Protein AF-A0A7C7SUP8-F1 (afdb_monomer_lite)

pLDDT: mean 71.6, std 16.22, range [28.7, 91.25]

Foldseek 3Di:
DWAKAFPDAAPLLVQLVVLLVVVVPPPQADPVLSVVSVVVSVVQPDCVLQDDDESRCLVVDQKDFQVLQLCRLNNTRSSVCVVCVVDDLCDDPPDPRSNDCRSSCSSCVDPSNVCSVPVVDVQQPPDDDDDDGPGIDGSVVSVVVCVVVRRMDIPDPPDDDPPDPDPVVLFVVLLVVLLVQLQVLLVVLVVVDPDPDDDLLVQLPPPVSVVVSVVSHDANGDPDPHTDHSVSNVVSNVCVVCPPDD

Secondary structure (DSSP, 8-state):
--EEEESS--SHHHHHHHHHHHHHHSTTS-HHHHHHHHHHHHHHH-GGG--SS-TTTGGG-SEEEHHHHHHHHHT--THHHHH-TT--SS--SSTTTS--HHHHHHHHTSHHHHHHHTT--TTS-S--SSS----EEEHHHHHHHHHHHTSEEEE-SS-S--S---HHHHHHHHHHHHHHHHHHHHHHHHHT--SS--SHHHHTT-HHHHHHHHHHPPPSSTT---PPPHHHHHHHHHHHHSPPP-

Radius of gyration: 22.06 Å; chains: 1; bounding box: 49×34×60 Å

Structure (mmCIF, N/CA/C/O backbone):
data_AF-A0A7C7SUP8-F1
#
_entry.id   AF-A0A7C7SUP8-F1
#
loop_
_atom_site.group_PDB
_atom_site.id
_atom_site.type_symbol
_atom_site.label_atom_id
_atom_site.label_alt_id
_atom_site.label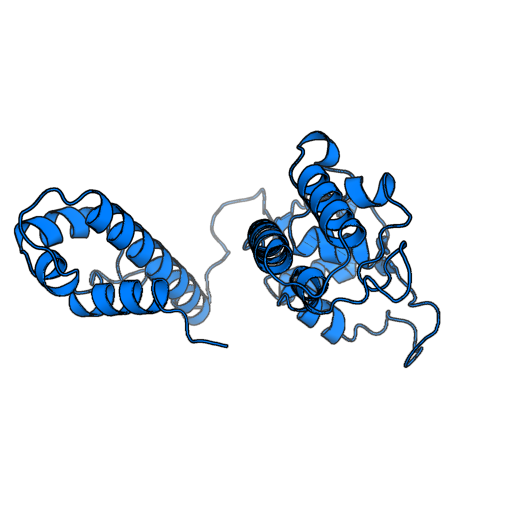_comp_id
_atom_site.label_asym_id
_atom_site.label_entity_id
_atom_site.label_seq_id
_atom_site.pdbx_PDB_ins_code
_atom_site.Cartn_x
_atom_site.Cartn_y
_atom_site.Cartn_z
_atom_site.occupancy
_atom_site.B_iso_or_equiv
_atom_site.auth_seq_id
_atom_site.auth_comp_id
_atom_site.auth_asym_id
_atom_site.auth_atom_id
_atom_site.pdbx_PDB_model_num
ATOM 1 N N . MET A 1 1 ? 21.861 -12.695 -2.280 1.00 60.06 1 MET A N 1
ATOM 2 C CA . MET A 1 1 ? 20.615 -12.109 -2.787 1.00 60.06 1 MET A CA 1
ATOM 3 C C . MET A 1 1 ? 19.891 -11.556 -1.585 1.00 60.06 1 MET A C 1
ATOM 5 O O . MET A 1 1 ? 19.691 -12.304 -0.628 1.00 60.06 1 MET A O 1
ATOM 9 N N . ASN A 1 2 ? 19.684 -10.247 -1.561 1.00 70.56 2 ASN A N 1
ATOM 10 C CA . ASN A 1 2 ? 18.923 -9.616 -0.497 1.00 70.56 2 ASN A CA 1
ATOM 11 C C . ASN A 1 2 ? 17.444 -9.842 -0.780 1.00 70.56 2 ASN A C 1
ATOM 13 O O . ASN A 1 2 ? 17.029 -9.903 -1.934 1.00 70.56 2 ASN A O 1
ATOM 17 N N . GLU A 1 3 ? 16.662 -9.978 0.275 1.00 75.19 3 GLU A N 1
ATOM 18 C CA . GLU A 1 3 ? 15.219 -10.081 0.153 1.00 75.19 3 GLU A CA 1
ATOM 19 C C . GLU A 1 3 ? 14.634 -8.749 0.626 1.00 75.19 3 GLU A C 1
ATOM 21 O O . GLU A 1 3 ? 15.115 -8.173 1.604 1.00 75.19 3 GLU A O 1
ATOM 26 N N . TYR A 1 4 ? 13.659 -8.214 -0.098 1.00 79.81 4 TYR A N 1
ATOM 27 C CA . TYR A 1 4 ? 13.003 -6.952 0.227 1.00 79.81 4 TYR A CA 1
ATOM 28 C C . TYR A 1 4 ? 11.512 -7.200 0.402 1.00 79.81 4 TYR A C 1
ATOM 30 O O . TYR A 1 4 ? 10.957 -8.147 -0.156 1.00 79.81 4 TYR A O 1
ATOM 38 N N . LYS A 1 5 ? 10.844 -6.337 1.159 1.00 80.00 5 LYS A N 1
ATOM 39 C CA . LYS A 1 5 ? 9.380 -6.295 1.195 1.00 80.00 5 LYS A CA 1
ATOM 40 C C . LYS A 1 5 ? 8.888 -4.872 1.385 1.00 80.00 5 LYS A C 1
ATOM 42 O O . LYS A 1 5 ? 9.629 -4.021 1.880 1.00 80.00 5 LYS A O 1
ATOM 47 N N . LEU A 1 6 ? 7.630 -4.650 1.029 1.00 74.50 6 LEU A N 1
ATOM 48 C CA . LEU A 1 6 ? 6.926 -3.416 1.351 1.00 74.50 6 LEU A CA 1
ATOM 49 C C . LEU A 1 6 ? 6.793 -3.256 2.863 1.00 74.50 6 LEU A C 1
ATOM 51 O O . LEU A 1 6 ? 6.568 -4.231 3.587 1.00 74.50 6 LEU A O 1
ATOM 55 N N . THR A 1 7 ? 6.944 -2.022 3.324 1.00 61.25 7 THR A N 1
ATOM 56 C CA . THR A 1 7 ? 6.715 -1.649 4.724 1.00 61.25 7 THR A CA 1
ATOM 57 C C . THR A 1 7 ? 5.225 -1.671 5.055 1.00 61.25 7 THR A C 1
ATOM 59 O O . THR A 1 7 ? 4.845 -2.221 6.088 1.00 61.25 7 THR A O 1
ATOM 62 N N . GLU A 1 8 ? 4.380 -1.178 4.145 1.00 63.00 8 GLU A N 1
ATOM 63 C CA . GLU A 1 8 ? 2.919 -1.220 4.237 1.00 63.00 8 GLU A CA 1
ATOM 64 C C . GLU A 1 8 ? 2.316 -1.498 2.844 1.00 63.00 8 GLU A C 1
ATOM 66 O O . GLU A 1 8 ? 2.661 -0.803 1.891 1.00 63.00 8 GLU A O 1
ATOM 71 N N . PRO A 1 9 ? 1.459 -2.523 2.675 1.00 58.66 9 PRO A N 1
ATOM 72 C CA . PRO A 1 9 ? 0.759 -2.752 1.414 1.00 58.66 9 PRO A CA 1
ATOM 73 C C . PRO A 1 9 ? -0.337 -1.698 1.200 1.00 58.66 9 PRO A C 1
ATOM 75 O O . PRO A 1 9 ? -1.057 -1.345 2.136 1.00 58.66 9 PRO A O 1
ATOM 78 N N . SER A 1 10 ? -0.472 -1.221 -0.038 1.00 65.44 10 SER A N 1
ATOM 79 C CA . SER A 1 10 ? -1.424 -0.168 -0.396 1.00 65.44 10 SER A CA 1
ATOM 80 C C . SER A 1 10 ? -2.884 -0.626 -0.268 1.00 65.44 10 SER A C 1
ATOM 82 O O . SER A 1 10 ? -3.214 -1.786 -0.514 1.00 65.44 10 SER A O 1
ATOM 84 N N . ALA A 1 11 ? -3.785 0.306 0.058 1.00 74.44 11 ALA A N 1
ATOM 85 C CA . ALA A 1 11 ? -5.235 0.078 0.061 1.00 74.44 11 ALA A CA 1
ATOM 86 C C . ALA A 1 11 ? -5.869 0.172 -1.345 1.00 74.44 11 ALA A C 1
ATOM 88 O O . ALA A 1 11 ? -7.087 0.068 -1.481 1.00 74.44 11 ALA A O 1
ATOM 89 N N . VAL A 1 12 ? -5.049 0.336 -2.390 1.00 74.19 12 VAL A N 1
ATOM 90 C CA . VAL A 1 12 ? -5.464 0.675 -3.760 1.00 74.19 12 VAL A CA 1
ATOM 91 C C . VAL A 1 12 ? -6.547 -0.239 -4.348 1.00 74.19 12 VAL A C 1
ATOM 93 O O . VAL A 1 12 ? -7.416 0.244 -5.059 1.00 74.19 12 VAL A O 1
ATOM 96 N N . LEU A 1 13 ? -6.557 -1.542 -4.039 1.00 78.31 13 LEU A N 1
ATOM 97 C CA . LEU A 1 13 ? -7.586 -2.459 -4.554 1.00 78.31 13 LEU A CA 1
ATOM 98 C C . LEU A 1 13 ? -8.952 -2.244 -3.892 1.00 78.31 13 LEU A C 1
ATOM 100 O O . LEU A 1 13 ? -9.979 -2.360 -4.555 1.00 78.31 13 LEU A O 1
ATOM 104 N N . ALA A 1 14 ? -8.969 -1.907 -2.601 1.00 76.00 14 ALA A N 1
ATOM 105 C CA . ALA A 1 14 ? -10.203 -1.563 -1.903 1.00 76.00 14 ALA A CA 1
ATOM 106 C C . ALA A 1 14 ? -10.741 -0.210 -2.391 1.00 76.00 14 ALA A C 1
ATOM 108 O O . ALA A 1 14 ? -11.933 -0.092 -2.662 1.00 76.00 14 ALA A O 1
ATOM 109 N N . GLU A 1 15 ? -9.852 0.771 -2.574 1.00 74.75 15 GLU A N 1
ATOM 110 C CA . GLU A 1 15 ? -10.198 2.087 -3.127 1.00 74.75 15 GLU A CA 1
ATOM 111 C C . GLU A 1 15 ? -10.682 1.990 -4.584 1.00 74.75 15 GLU A C 1
ATOM 113 O O . GLU A 1 15 ? -11.595 2.710 -4.980 1.00 74.75 15 GLU A O 1
ATOM 118 N N . LEU A 1 16 ? -10.122 1.068 -5.375 1.00 79.50 16 LEU A N 1
ATOM 119 C CA . LEU A 1 16 ? -10.564 0.809 -6.746 1.00 79.50 16 LEU A CA 1
ATOM 120 C C . LEU A 1 16 ? -11.977 0.225 -6.763 1.00 79.50 16 LEU A C 1
ATOM 122 O O . LEU A 1 16 ? -12.807 0.672 -7.551 1.00 79.50 16 LEU A O 1
ATOM 126 N N . ASN A 1 17 ? -12.259 -0.740 -5.885 1.00 82.12 17 ASN A N 1
ATOM 127 C CA . ASN A 1 17 ? -13.595 -1.312 -5.755 1.00 82.12 17 ASN A CA 1
ATOM 128 C C . ASN A 1 17 ? -14.630 -0.250 -5.352 1.00 82.12 17 ASN A C 1
ATOM 130 O O . ASN A 1 17 ? -15.681 -0.160 -5.978 1.00 82.12 17 ASN A O 1
ATOM 134 N N . GLU A 1 18 ? -14.314 0.585 -4.357 1.00 78.81 18 GLU A N 1
ATOM 135 C CA . GLU A 1 18 ? -15.184 1.689 -3.924 1.00 78.81 18 GLU A CA 1
ATOM 136 C C . GLU A 1 18 ? -15.429 2.692 -5.061 1.00 78.81 18 GLU A C 1
ATOM 138 O O . GLU A 1 18 ? -16.573 3.048 -5.324 1.00 78.81 18 GLU A O 1
ATOM 143 N N . ALA A 1 19 ? -14.386 3.080 -5.805 1.00 75.88 19 ALA A N 1
ATOM 144 C CA . ALA A 1 19 ? -14.523 4.002 -6.932 1.00 75.88 19 ALA A CA 1
ATOM 145 C C . ALA A 1 19 ? -15.395 3.431 -8.067 1.00 75.88 19 ALA A C 1
ATOM 147 O O . ALA A 1 19 ? -16.208 4.154 -8.640 1.00 75.88 19 ALA A O 1
ATOM 148 N N . ILE A 1 20 ? -15.264 2.136 -8.379 1.00 76.62 20 ILE A N 1
ATOM 149 C CA . ILE A 1 20 ? -16.104 1.452 -9.376 1.00 76.62 20 ILE A CA 1
ATOM 150 C C . ILE A 1 20 ? -17.566 1.402 -8.913 1.00 76.62 20 ILE A C 1
ATOM 152 O O . ILE A 1 20 ? -18.471 1.626 -9.720 1.00 76.62 20 ILE A O 1
ATOM 156 N N . GLU A 1 21 ? -17.807 1.108 -7.633 1.00 75.19 21 GLU A N 1
ATOM 157 C CA . GLU A 1 21 ? -19.152 1.065 -7.054 1.00 75.19 21 GLU A CA 1
ATOM 158 C C . GLU A 1 21 ? -19.804 2.454 -7.032 1.00 75.19 21 GLU A C 1
ATOM 160 O O . GLU A 1 21 ? -20.942 2.594 -7.479 1.00 75.19 21 GLU A O 1
ATOM 165 N N . ASP A 1 22 ? -19.086 3.487 -6.593 1.00 68.88 22 ASP A N 1
ATOM 166 C CA . ASP A 1 22 ? -19.586 4.864 -6.544 1.00 68.88 22 ASP A CA 1
ATOM 167 C C . ASP A 1 22 ? -19.907 5.411 -7.945 1.00 68.88 22 ASP A C 1
ATOM 169 O O . ASP A 1 22 ? -20.966 6.020 -8.154 1.00 68.88 22 ASP A O 1
ATOM 173 N N . ASP A 1 23 ? -19.052 5.138 -8.937 1.00 62.69 23 ASP A N 1
ATOM 174 C CA . ASP A 1 23 ? -19.286 5.551 -10.324 1.00 62.69 23 ASP A CA 1
ATOM 175 C C . ASP A 1 23 ? -20.357 4.720 -11.036 1.00 62.69 23 ASP A C 1
ATOM 177 O O . ASP A 1 23 ? -21.030 5.228 -11.934 1.00 62.69 23 ASP A O 1
ATOM 181 N N . PHE A 1 24 ? -20.626 3.488 -10.594 1.00 52.19 24 PHE A N 1
ATOM 182 C CA . PHE A 1 24 ? -21.790 2.725 -11.055 1.00 52.19 24 PHE A CA 1
ATOM 183 C C . PHE A 1 24 ? -23.117 3.425 -10.724 1.00 52.19 24 PHE A C 1
ATOM 185 O O . PHE A 1 24 ? -24.099 3.286 -11.464 1.00 52.19 24 PHE A O 1
ATOM 192 N N . PHE A 1 25 ? -23.151 4.209 -9.643 1.00 47.97 25 PHE A N 1
ATOM 193 C CA . PHE A 1 25 ? -24.309 5.015 -9.259 1.00 47.97 25 PHE A CA 1
ATOM 194 C C . PHE A 1 25 ? -24.285 6.441 -9.837 1.00 47.97 25 PHE A C 1
ATOM 196 O O . PHE A 1 25 ? -25.315 7.126 -9.798 1.00 47.97 25 PHE A O 1
ATOM 203 N N . SER A 1 26 ? -23.162 6.887 -10.411 1.00 53.88 26 SER A N 1
ATOM 204 C CA . SER A 1 26 ? -23.019 8.194 -11.053 1.00 53.88 26 SER A CA 1
ATOM 205 C C . SER A 1 26 ? -23.414 8.112 -12.543 1.00 53.88 26 SER A C 1
ATOM 207 O O . SER A 1 26 ? -23.031 7.219 -13.289 1.00 53.88 26 SER A O 1
ATOM 209 N N . VAL A 1 27 ? -24.258 9.034 -13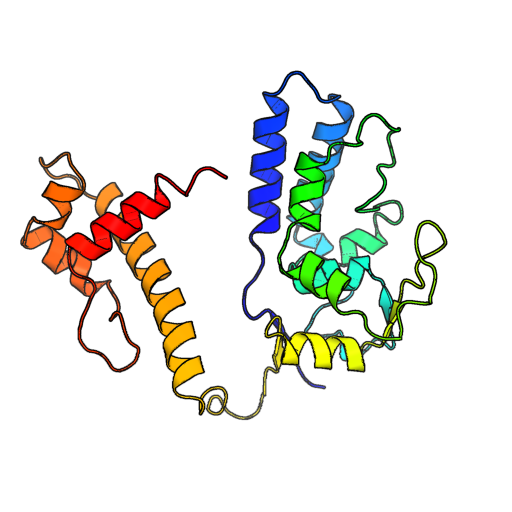.024 1.00 52.84 27 VAL A N 1
ATOM 210 C CA . VAL A 1 27 ? -24.859 8.979 -14.385 1.00 52.84 27 VAL A CA 1
ATOM 211 C C . VAL A 1 27 ? -23.856 9.380 -15.492 1.00 52.84 27 VAL A C 1
ATOM 213 O O . VAL A 1 27 ? -24.238 9.585 -16.642 1.00 52.84 27 VAL A O 1
ATOM 216 N N . ILE A 1 28 ? -22.575 9.550 -15.157 1.00 54.88 28 ILE A N 1
ATOM 217 C CA . ILE A 1 28 ? -21.610 10.291 -15.982 1.00 54.88 28 ILE A CA 1
ATOM 218 C C . ILE A 1 28 ? -20.732 9.357 -16.833 1.00 54.88 28 ILE A C 1
ATOM 220 O O . ILE A 1 28 ? -20.321 9.754 -17.923 1.00 54.88 28 ILE A O 1
ATOM 224 N N . GLN A 1 29 ? -20.511 8.105 -16.416 1.00 61.91 29 GLN A N 1
ATOM 225 C CA . GLN A 1 29 ? -19.592 7.195 -17.107 1.00 61.91 29 GLN A CA 1
ATOM 226 C C . GLN A 1 29 ? -20.260 6.239 -18.101 1.00 61.91 29 GLN A C 1
ATOM 228 O O . GLN A 1 29 ? -21.401 5.792 -17.947 1.00 61.91 29 GLN A O 1
ATOM 233 N N . SER A 1 30 ? -19.506 5.858 -19.137 1.00 65.12 30 SER A N 1
ATOM 234 C CA . SER A 1 30 ? -19.936 4.794 -20.039 1.00 65.12 30 SER A CA 1
ATOM 235 C C . SER A 1 30 ? -19.874 3.440 -19.321 1.00 65.12 30 SER A C 1
ATOM 237 O O . SER A 1 30 ? -18.887 3.107 -18.665 1.00 65.12 30 SER A O 1
ATOM 239 N N . LYS A 1 31 ? -20.897 2.596 -19.514 1.00 69.69 31 LYS A N 1
ATOM 240 C CA . LYS A 1 31 ? -20.912 1.206 -19.011 1.00 69.69 31 LYS A CA 1
ATOM 241 C C . LYS A 1 31 ? -19.682 0.389 -19.440 1.00 69.69 31 LYS A C 1
ATOM 243 O O . LYS A 1 31 ? -19.378 -0.617 -18.809 1.00 69.69 31 LYS A O 1
ATOM 248 N N . GLY A 1 32 ? -19.000 0.797 -20.514 1.00 73.44 32 GLY A N 1
ATOM 249 C CA . GLY A 1 32 ? -17.760 0.176 -20.973 1.00 73.44 32 GLY A CA 1
ATOM 250 C C . GLY A 1 32 ? -16.568 0.448 -20.052 1.00 73.44 32 GLY A C 1
ATOM 251 O O . GLY A 1 32 ? -15.777 -0.463 -19.835 1.00 73.44 32 GLY A O 1
ATOM 252 N N . CYS A 1 33 ? -16.465 1.646 -19.465 1.00 74.38 33 CYS A N 1
ATOM 253 C CA . CYS A 1 33 ? -15.345 2.014 -18.589 1.00 74.38 33 CYS A CA 1
ATOM 254 C C . CYS A 1 33 ? -15.430 1.304 -17.234 1.00 74.38 33 CYS A C 1
ATOM 256 O O . CYS A 1 33 ? -14.446 0.729 -16.782 1.00 74.38 33 CYS A O 1
ATOM 258 N N . ILE A 1 34 ? -16.623 1.278 -16.631 1.00 76.88 34 ILE A N 1
ATOM 259 C CA . ILE A 1 34 ? -16.880 0.546 -15.382 1.00 76.88 34 ILE A CA 1
ATOM 260 C C . ILE A 1 34 ? -16.559 -0.936 -15.572 1.00 76.88 34 ILE A C 1
ATOM 262 O O . ILE A 1 34 ? -15.883 -1.536 -14.745 1.00 76.88 34 ILE A O 1
ATOM 266 N N . LYS A 1 35 ? -17.003 -1.522 -16.692 1.00 80.00 35 LYS A N 1
ATOM 267 C CA . LYS A 1 35 ? -16.698 -2.917 -17.007 1.00 80.00 35 LYS A CA 1
ATOM 268 C C . LYS A 1 35 ? -15.192 -3.148 -17.140 1.00 80.00 35 LYS A C 1
ATOM 270 O O . LYS A 1 35 ? -14.686 -4.088 -16.551 1.00 80.00 35 LYS A O 1
ATOM 275 N N . TYR A 1 36 ? -14.488 -2.286 -17.874 1.00 82.38 36 TYR A N 1
ATOM 276 C CA . TYR A 1 36 ? -13.037 -2.385 -18.025 1.00 82.38 36 TYR A CA 1
ATOM 277 C C . TYR A 1 36 ? -12.315 -2.356 -16.671 1.00 82.38 36 TYR A C 1
ATOM 279 O O . TYR A 1 36 ? -11.496 -3.226 -16.405 1.00 82.38 36 TYR A O 1
ATOM 287 N N . TRP A 1 37 ? -12.631 -1.395 -15.799 1.00 82.75 37 TRP A N 1
ATOM 288 C CA . TRP A 1 37 ? -11.988 -1.300 -14.485 1.00 82.75 37 TRP A CA 1
ATOM 289 C C . TRP A 1 37 ? -12.404 -2.422 -13.527 1.00 82.75 37 TRP A C 1
ATOM 291 O O . TRP A 1 37 ? -11.578 -2.848 -12.725 1.00 82.75 37 TRP A O 1
ATOM 301 N N . GLY A 1 38 ? -13.627 -2.946 -13.653 1.00 84.69 38 GLY A N 1
ATOM 302 C CA . GLY A 1 38 ? -14.051 -4.176 -12.980 1.00 84.69 38 GLY A CA 1
ATOM 303 C C . GLY A 1 38 ? -13.213 -5.380 -13.410 1.00 84.69 38 GLY A C 1
ATOM 304 O O . GLY A 1 38 ? -12.657 -6.064 -12.559 1.00 84.69 38 GLY A O 1
ATOM 305 N N . ASP A 1 39 ? -13.018 -5.565 -14.720 1.00 85.38 39 ASP A N 1
ATOM 306 C CA . ASP A 1 39 ? -12.160 -6.629 -15.256 1.00 85.38 39 ASP A CA 1
ATOM 307 C C . ASP A 1 39 ? -10.698 -6.455 -14.769 1.00 85.38 39 ASP A C 1
ATOM 309 O O . ASP A 1 39 ? -10.016 -7.432 -14.462 1.00 85.38 39 ASP A O 1
ATOM 313 N N . VAL A 1 40 ? -10.195 -5.216 -14.658 1.00 86.69 40 VAL A N 1
ATOM 314 C CA . VAL A 1 40 ? -8.869 -4.933 -14.070 1.00 86.69 40 VAL A CA 1
ATOM 315 C C . VAL A 1 40 ? -8.822 -5.332 -12.592 1.00 86.69 40 VAL A C 1
ATOM 317 O O . VAL A 1 40 ? -7.881 -6.010 -12.188 1.00 86.69 40 VAL A O 1
ATOM 320 N N . LEU A 1 41 ? -9.811 -4.934 -11.786 1.00 87.25 41 LEU A N 1
ATOM 321 C CA . LEU A 1 41 ? -9.880 -5.272 -10.362 1.00 87.25 41 LEU A CA 1
ATOM 322 C C . LEU A 1 41 ? -9.901 -6.790 -10.144 1.00 87.25 41 LEU A C 1
ATOM 324 O O . LEU A 1 41 ? -9.121 -7.299 -9.337 1.00 87.25 41 LEU A O 1
ATOM 328 N N . ASP A 1 42 ? -10.739 -7.506 -10.894 1.00 86.19 42 ASP A N 1
ATOM 329 C CA . ASP A 1 42 ? -10.831 -8.965 -10.826 1.00 86.19 42 ASP A CA 1
ATOM 330 C C . ASP A 1 42 ? -9.455 -9.592 -11.101 1.00 86.19 42 ASP A C 1
ATOM 332 O O . ASP A 1 42 ? -8.918 -10.311 -10.257 1.00 86.19 42 ASP A O 1
ATOM 336 N N . ASN A 1 43 ? -8.796 -9.203 -12.197 1.00 87.31 43 ASN A N 1
ATOM 337 C CA . ASN A 1 43 ? -7.464 -9.714 -12.529 1.00 87.31 43 ASN A CA 1
ATOM 338 C C . ASN A 1 43 ? -6.402 -9.369 -11.467 1.00 87.31 43 ASN A C 1
ATOM 340 O O . ASN A 1 43 ? -5.558 -10.200 -11.142 1.00 87.31 43 ASN A O 1
ATOM 344 N N . LEU A 1 44 ? -6.425 -8.167 -10.883 1.00 84.88 44 LEU A N 1
ATOM 345 C CA . LEU A 1 44 ? -5.451 -7.783 -9.852 1.00 84.88 44 LEU A CA 1
ATOM 346 C C . LEU A 1 44 ? -5.663 -8.511 -8.514 1.00 84.88 44 LEU A C 1
A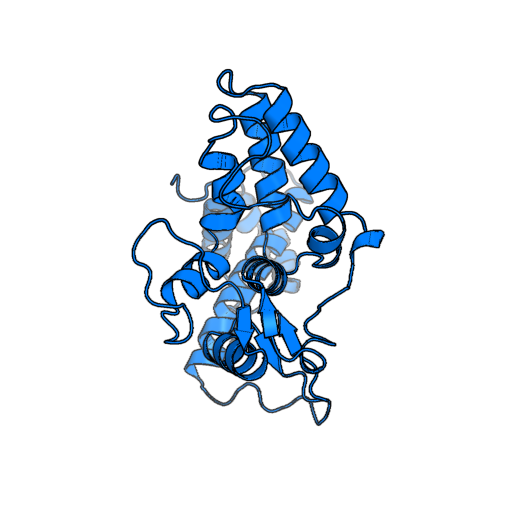TOM 348 O O . LEU A 1 44 ? -4.723 -8.608 -7.722 1.00 84.88 44 LEU A O 1
ATOM 352 N N . THR A 1 45 ? -6.870 -9.017 -8.250 1.00 80.50 45 THR A N 1
ATOM 353 C CA . THR A 1 45 ? -7.181 -9.803 -7.041 1.00 80.50 45 THR A CA 1
ATOM 354 C C . THR A 1 45 ? -6.964 -11.307 -7.229 1.00 80.50 45 THR A C 1
ATOM 356 O O . THR A 1 45 ? -6.822 -12.042 -6.246 1.00 80.50 45 THR A O 1
ATOM 359 N N . GLU A 1 46 ? -6.882 -11.780 -8.474 1.00 77.12 46 GLU A N 1
ATOM 360 C CA . GLU A 1 46 ? -6.640 -13.183 -8.790 1.00 77.12 46 GLU A CA 1
ATOM 361 C C . GLU A 1 46 ? -5.188 -13.611 -8.515 1.00 77.12 46 GLU A C 1
ATOM 363 O O . GLU A 1 46 ? -4.211 -13.074 -9.042 1.00 77.12 46 GLU A O 1
ATOM 368 N N . SER A 1 47 ? -5.031 -14.681 -7.732 1.00 63.84 47 SER A N 1
ATOM 369 C CA . SER A 1 47 ? -3.718 -15.195 -7.316 1.00 63.84 47 SER A CA 1
ATOM 370 C C . SER A 1 47 ? -2.849 -15.713 -8.467 1.00 63.84 47 SER A C 1
ATOM 372 O O . SER A 1 47 ? -1.635 -15.827 -8.307 1.00 63.84 47 SER A O 1
ATOM 374 N N . GLN A 1 48 ? -3.426 -16.005 -9.638 1.00 69.06 48 GLN A N 1
ATOM 375 C CA . GLN A 1 48 ? -2.678 -16.480 -10.809 1.00 69.06 48 GLN A CA 1
ATOM 376 C C . GLN A 1 48 ? -1.724 -15.423 -11.388 1.00 69.06 48 GLN A C 1
ATOM 378 O O . GLN A 1 48 ? -0.733 -15.770 -12.039 1.00 69.06 48 GLN A O 1
ATOM 383 N N . TYR A 1 49 ? -1.964 -14.146 -11.081 1.00 63.09 49 TYR A N 1
ATOM 384 C CA . TYR A 1 49 ? -1.115 -13.036 -11.497 1.00 63.09 49 TYR A CA 1
ATOM 385 C C . TYR A 1 49 ? 0.052 -12.771 -10.532 1.00 63.09 49 TYR A C 1
ATOM 387 O O . TYR A 1 49 ? 0.835 -11.852 -10.764 1.00 63.09 49 TYR A O 1
ATOM 395 N N . SER A 1 50 ? 0.219 -13.573 -9.471 1.00 60.12 50 SER A N 1
ATOM 396 C CA . SER A 1 50 ? 0.975 -13.162 -8.286 1.00 60.12 50 SER A CA 1
ATOM 397 C C . SER A 1 50 ? 2.390 -12.636 -8.549 1.00 60.12 50 SER A C 1
ATOM 399 O O . SER A 1 50 ? 2.704 -11.586 -8.004 1.00 60.12 50 SER A O 1
ATOM 401 N N . GLU A 1 51 ? 3.258 -13.279 -9.348 1.00 63.12 51 GLU A N 1
ATOM 402 C CA . GLU A 1 51 ? 4.663 -12.821 -9.428 1.00 63.12 51 GLU A CA 1
ATOM 403 C C . GLU A 1 51 ? 5.367 -13.059 -10.780 1.00 63.12 51 GLU A C 1
ATOM 405 O O . GLU A 1 51 ? 5.672 -14.194 -11.151 1.00 63.12 51 GLU A O 1
ATOM 410 N N . TYR A 1 52 ? 5.702 -11.961 -11.474 1.00 78.88 52 TYR A N 1
ATOM 411 C CA . TYR A 1 52 ? 6.742 -11.897 -12.515 1.00 78.88 52 TYR A CA 1
ATOM 412 C C . TYR A 1 52 ? 7.985 -11.185 -11.955 1.00 78.88 52 TYR A C 1
ATOM 414 O O . TYR A 1 52 ? 9.020 -11.820 -11.740 1.00 78.88 52 TYR A O 1
ATOM 422 N N . ILE A 1 53 ? 7.838 -9.906 -11.603 1.00 86.50 53 ILE A N 1
ATOM 423 C CA . ILE A 1 53 ? 8.791 -9.118 -10.809 1.00 86.50 53 ILE A CA 1
ATOM 424 C C . ILE A 1 53 ? 8.178 -8.872 -9.429 1.00 86.50 53 ILE A C 1
ATOM 426 O O . ILE A 1 53 ? 7.055 -8.385 -9.317 1.00 86.50 53 ILE A O 1
ATOM 430 N N . SER A 1 54 ? 8.901 -9.202 -8.370 1.00 87.06 54 SER A N 1
ATOM 431 C CA . SER A 1 54 ? 8.489 -8.998 -6.983 1.00 87.06 54 SER A CA 1
ATOM 432 C C . SER A 1 54 ? 9.689 -8.569 -6.148 1.00 87.06 54 SER A C 1
ATOM 434 O O . SER A 1 54 ? 10.840 -8.781 -6.526 1.00 87.06 54 SER A O 1
ATOM 436 N N . TRP A 1 55 ? 9.454 -7.991 -4.971 1.00 85.75 55 TRP A N 1
ATOM 437 C CA . TRP A 1 55 ? 10.539 -7.572 -4.076 1.00 85.75 55 TRP A CA 1
ATOM 438 C C . TRP A 1 55 ? 11.465 -8.721 -3.633 1.00 85.75 55 TRP A C 1
ATOM 440 O O . TRP A 1 55 ? 12.611 -8.476 -3.256 1.00 85.75 55 TRP A O 1
ATOM 450 N N . SER A 1 56 ? 11.011 -9.976 -3.729 1.00 82.06 56 SER A N 1
ATOM 451 C CA . SER A 1 56 ? 11.822 -11.166 -3.441 1.00 82.06 56 SER A CA 1
ATOM 452 C C . SER A 1 56 ? 12.773 -11.542 -4.586 1.00 82.06 56 SER A C 1
ATOM 454 O O . SER A 1 56 ? 13.773 -12.230 -4.365 1.00 82.06 56 SER A O 1
ATOM 456 N N . ASN A 1 57 ? 12.486 -11.102 -5.817 1.00 84.06 57 ASN A N 1
ATOM 457 C CA . ASN A 1 57 ? 13.231 -11.491 -7.013 1.00 84.06 57 ASN A CA 1
ATOM 458 C C . ASN A 1 57 ? 13.777 -10.310 -7.836 1.00 84.06 57 ASN A C 1
ATOM 460 O O . ASN A 1 57 ? 14.486 -10.551 -8.813 1.00 84.06 57 ASN A O 1
ATOM 464 N N . ILE A 1 58 ? 13.496 -9.071 -7.422 1.00 88.56 58 ILE A N 1
ATOM 465 C CA . ILE A 1 58 ? 13.789 -7.837 -8.160 1.00 88.56 58 ILE A CA 1
ATOM 466 C C . ILE A 1 58 ? 15.273 -7.695 -8.532 1.00 88.56 58 ILE A C 1
ATOM 468 O O . ILE A 1 58 ? 15.574 -7.286 -9.644 1.00 88.56 58 ILE A O 1
ATOM 472 N N . GLU A 1 59 ? 16.207 -8.147 -7.682 1.00 87.50 59 GLU A N 1
ATOM 473 C CA . GLU A 1 59 ? 17.659 -8.114 -7.962 1.00 87.50 59 GLU A CA 1
ATOM 474 C C . GLU A 1 59 ? 18.084 -8.976 -9.173 1.00 87.50 59 GLU A C 1
ATOM 476 O O . GLU A 1 59 ? 19.236 -8.909 -9.597 1.00 87.50 59 GLU A O 1
ATOM 481 N N . LYS A 1 60 ? 17.199 -9.821 -9.729 1.00 89.25 60 LYS A N 1
ATOM 482 C CA . LYS A 1 60 ? 17.476 -10.590 -10.961 1.00 89.25 60 LYS A CA 1
ATOM 483 C C . LYS A 1 60 ? 17.356 -9.748 -12.230 1.00 89.25 60 LYS A C 1
ATOM 485 O O . LYS A 1 60 ? 17.743 -10.227 -13.295 1.00 89.25 60 LYS A O 1
ATOM 490 N N . PHE A 1 61 ? 16.790 -8.551 -12.129 1.00 87.75 61 PHE A N 1
ATOM 491 C CA . PHE A 1 61 ? 16.522 -7.667 -13.252 1.00 87.75 61 PHE A CA 1
ATOM 492 C C . PHE A 1 61 ? 17.517 -6.508 -13.241 1.00 87.75 61 PHE A C 1
ATOM 494 O O . PHE A 1 61 ? 17.880 -5.996 -12.187 1.00 87.75 61 PHE A O 1
ATOM 501 N N . GLU A 1 62 ? 17.970 -6.102 -14.425 1.00 86.12 62 GLU A N 1
ATOM 502 C CA . GLU A 1 62 ? 18.836 -4.927 -14.584 1.00 86.12 62 GLU A CA 1
ATOM 503 C C . GLU A 1 62 ? 18.013 -3.635 -14.524 1.00 86.12 62 GLU A C 1
ATOM 505 O O . GLU A 1 62 ? 18.405 -2.657 -13.893 1.00 86.12 62 GLU A O 1
ATOM 510 N N . SER A 1 63 ? 16.825 -3.653 -15.131 1.00 87.94 63 SER A N 1
ATOM 511 C CA . SER A 1 63 ? 15.898 -2.527 -15.128 1.00 87.94 63 SER A CA 1
ATOM 512 C C . SER A 1 63 ? 14.441 -2.982 -15.037 1.00 87.94 63 SER A C 1
ATOM 514 O O . SER A 1 63 ? 14.130 -4.128 -15.369 1.00 87.94 63 SER A O 1
ATOM 516 N N . ILE A 1 64 ? 13.568 -2.083 -14.580 1.00 89.25 64 ILE A N 1
ATOM 517 C CA . ILE A 1 64 ? 12.110 -2.272 -14.508 1.00 89.25 64 ILE A CA 1
ATOM 518 C C . ILE A 1 64 ? 11.380 -1.092 -15.140 1.00 89.25 64 ILE A C 1
ATOM 520 O O . ILE A 1 64 ? 11.824 0.046 -15.028 1.00 89.25 64 ILE A O 1
ATOM 524 N N . HIS A 1 65 ? 10.243 -1.344 -15.771 1.00 88.12 65 HIS A N 1
ATOM 525 C CA . HIS A 1 65 ? 9.402 -0.326 -16.381 1.00 88.12 65 HIS A CA 1
ATOM 526 C C . HIS A 1 65 ? 8.665 0.522 -15.330 1.00 88.12 65 HIS A C 1
ATOM 528 O O . HIS A 1 65 ? 8.425 0.093 -14.202 1.00 88.12 65 HIS A O 1
ATOM 534 N N . TYR A 1 66 ? 8.214 1.713 -15.721 1.00 85.19 66 TYR A N 1
ATOM 535 C CA . TYR A 1 66 ? 7.549 2.663 -14.839 1.00 85.19 66 TYR A CA 1
ATOM 536 C C . TYR A 1 66 ? 6.331 2.066 -14.131 1.00 85.19 66 TYR A C 1
ATOM 538 O O . TYR A 1 66 ? 6.198 2.141 -12.912 1.00 85.19 66 TYR A O 1
ATOM 546 N N . LEU A 1 67 ? 5.464 1.415 -14.906 1.00 86.62 67 LEU A N 1
ATOM 547 C CA . LEU A 1 67 ? 4.284 0.733 -14.373 1.00 86.62 67 LEU A CA 1
ATOM 548 C C . LEU A 1 67 ? 4.653 -0.453 -13.476 1.00 86.62 67 LEU A C 1
ATOM 550 O O . LEU A 1 67 ? 3.970 -0.686 -12.486 1.00 86.62 67 LEU A O 1
ATOM 554 N N . GLU A 1 68 ? 5.748 -1.160 -13.769 1.00 89.81 68 GLU A N 1
ATOM 555 C CA . GLU A 1 68 ? 6.234 -2.249 -12.914 1.00 89.81 68 GLU A CA 1
ATOM 556 C C . GLU A 1 68 ? 6.707 -1.700 -11.563 1.00 89.81 68 GLU A C 1
ATOM 558 O O . GLU A 1 68 ? 6.371 -2.264 -10.526 1.00 89.81 68 GLU A O 1
ATOM 563 N N . ALA A 1 69 ? 7.403 -0.559 -11.551 1.00 89.62 69 ALA A N 1
ATOM 564 C CA . ALA A 1 69 ? 7.803 0.126 -10.324 1.00 89.62 69 ALA A CA 1
ATOM 565 C C . ALA A 1 69 ? 6.598 0.591 -9.492 1.00 89.62 69 ALA A C 1
ATOM 567 O O . ALA A 1 69 ? 6.576 0.384 -8.280 1.00 89.62 69 ALA A O 1
ATOM 568 N N . ILE A 1 70 ? 5.573 1.169 -10.129 1.00 87.12 70 ILE A N 1
ATOM 569 C CA . ILE A 1 70 ? 4.324 1.543 -9.449 1.00 87.12 70 ILE A CA 1
ATOM 570 C C . ILE A 1 70 ? 3.632 0.308 -8.867 1.00 87.12 70 ILE A C 1
ATOM 572 O O . ILE A 1 70 ? 3.265 0.314 -7.695 1.00 87.12 70 ILE A O 1
ATOM 576 N N . PHE A 1 71 ? 3.502 -0.771 -9.641 1.00 90.19 71 PHE A N 1
ATOM 577 C CA . PHE A 1 71 ? 2.882 -2.011 -9.170 1.00 90.19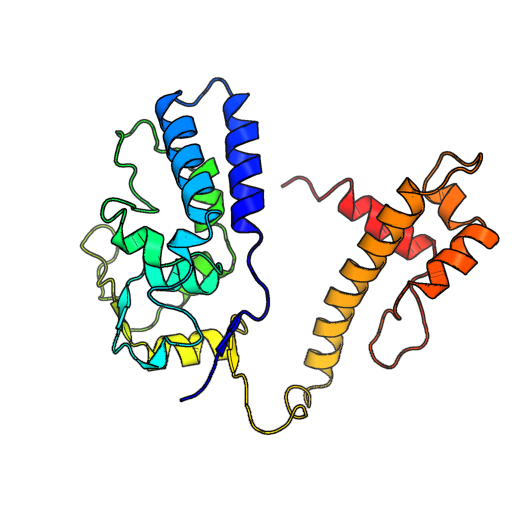 71 PHE A CA 1
ATOM 578 C C . PHE A 1 71 ? 3.644 -2.607 -7.987 1.00 90.19 71 PHE A C 1
ATOM 580 O O . PHE A 1 71 ? 3.030 -3.000 -6.999 1.00 90.19 71 PHE A O 1
ATOM 587 N N . LEU A 1 72 ? 4.977 -2.601 -8.037 1.00 89.69 72 LEU A N 1
ATOM 588 C CA . LEU A 1 72 ? 5.815 -3.040 -6.926 1.00 89.69 72 LEU A CA 1
ATOM 589 C C . LEU A 1 72 ? 5.580 -2.207 -5.665 1.00 89.69 72 LEU A C 1
ATOM 591 O O . LEU A 1 72 ? 5.466 -2.791 -4.591 1.00 89.69 72 LEU A O 1
ATOM 595 N N . LEU A 1 73 ? 5.492 -0.877 -5.772 1.00 84.12 73 LEU A N 1
ATOM 596 C CA . LEU A 1 73 ? 5.246 0.001 -4.620 1.00 84.12 73 LEU A CA 1
ATOM 597 C C . LEU A 1 73 ? 3.839 -0.168 -4.041 1.00 84.12 73 LEU A C 1
ATOM 599 O O . LEU A 1 73 ? 3.672 -0.111 -2.829 1.00 84.12 73 LEU A O 1
ATOM 603 N N . LEU A 1 74 ? 2.848 -0.423 -4.895 1.00 84.38 74 LEU A N 1
ATOM 604 C CA . LEU A 1 74 ? 1.461 -0.641 -4.483 1.00 84.38 74 LEU A CA 1
ATOM 605 C C . LEU A 1 74 ? 1.188 -2.068 -3.984 1.00 84.38 74 LEU A C 1
ATOM 607 O O . LEU A 1 74 ? 0.115 -2.335 -3.448 1.00 84.38 74 LEU A O 1
ATOM 611 N N . GLY A 1 75 ? 2.138 -2.992 -4.150 1.00 85.19 75 GLY A N 1
ATOM 612 C CA . GLY A 1 75 ? 1.957 -4.402 -3.800 1.00 85.19 75 GLY A CA 1
ATOM 613 C C . GLY A 1 75 ? 1.047 -5.154 -4.770 1.00 85.19 75 GLY A C 1
ATOM 614 O O . GLY A 1 75 ? 0.384 -6.110 -4.376 1.00 85.19 75 GLY A O 1
ATOM 615 N N . LEU A 1 76 ? 1.005 -4.713 -6.026 1.00 86.62 76 LEU A N 1
ATOM 616 C CA . LEU A 1 76 ? 0.175 -5.275 -7.083 1.00 86.62 76 LEU A CA 1
ATOM 617 C C . LEU A 1 76 ? 0.922 -6.337 -7.906 1.00 86.62 76 LEU A C 1
ATOM 619 O O . LEU A 1 76 ? 2.144 -6.257 -8.075 1.00 86.62 76 LEU A O 1
ATOM 623 N N . PRO A 1 77 ? 0.195 -7.316 -8.470 1.00 86.56 77 PRO A N 1
ATOM 624 C CA . PRO A 1 77 ? 0.786 -8.385 -9.265 1.00 86.56 77 PRO A CA 1
ATOM 625 C C . PRO A 1 77 ? 1.358 -7.871 -10.594 1.00 86.56 77 PRO A C 1
ATOM 627 O O . PRO A 1 77 ? 0.626 -7.562 -11.531 1.00 86.56 77 PRO A O 1
ATOM 630 N N . THR A 1 78 ? 2.684 -7.832 -10.732 1.00 88.88 78 THR A N 1
ATOM 631 C CA . THR A 1 78 ? 3.349 -7.347 -11.962 1.00 88.88 78 THR A CA 1
ATOM 632 C C . THR A 1 78 ? 3.121 -8.239 -13.183 1.00 88.88 78 THR A C 1
ATOM 634 O O . THR A 1 78 ? 3.273 -7.775 -14.311 1.00 88.88 78 THR A O 1
ATOM 637 N N . ARG A 1 79 ? 2.715 -9.505 -13.002 1.00 86.81 79 ARG A N 1
ATOM 638 C CA . ARG A 1 79 ? 2.389 -10.402 -14.124 1.00 86.81 79 ARG A CA 1
ATOM 639 C C . ARG A 1 79 ? 1.199 -9.901 -14.937 1.00 86.81 79 ARG A C 1
ATOM 641 O O . ARG A 1 79 ? 1.166 -10.127 -16.142 1.00 86.81 79 ARG A O 1
ATOM 648 N N . PHE A 1 80 ? 0.274 -9.184 -14.302 1.00 89.06 80 PHE A N 1
ATOM 649 C CA . PHE A 1 80 ? -0.829 -8.516 -14.984 1.00 89.06 80 PHE A CA 1
ATOM 650 C C . PHE A 1 80 ? -0.327 -7.667 -16.165 1.00 89.06 80 PHE A C 1
ATOM 652 O O . PHE A 1 80 ? -0.850 -7.769 -17.268 1.00 89.06 80 PHE A O 1
ATOM 659 N N . LEU A 1 81 ? 0.768 -6.923 -15.983 1.00 87.62 81 LEU A N 1
ATOM 660 C CA . LEU A 1 81 ? 1.341 -6.056 -17.020 1.00 87.62 81 LEU A CA 1
ATOM 661 C C . LEU A 1 81 ? 1.936 -6.834 -18.210 1.00 87.62 81 LEU A C 1
ATOM 663 O O . LEU A 1 81 ? 2.037 -6.298 -19.312 1.00 87.62 81 LEU A O 1
ATOM 667 N N . LEU A 1 82 ? 2.323 -8.101 -18.019 1.00 83.88 82 LEU A N 1
ATOM 668 C CA . LEU A 1 82 ? 2.777 -8.957 -19.121 1.00 83.88 82 LEU A CA 1
ATOM 669 C C . LEU A 1 82 ? 1.623 -9.451 -19.991 1.00 83.88 82 LEU A C 1
ATOM 671 O O . LEU A 1 82 ? 1.797 -9.623 -21.202 1.00 83.88 82 LEU A O 1
ATOM 675 N N . GLU A 1 83 ? 0.491 -9.735 -19.353 1.00 85.12 83 GLU A N 1
ATOM 676 C CA . GLU A 1 83 ? -0.696 -10.305 -19.989 1.00 85.12 83 GLU A CA 1
ATOM 677 C C . GLU A 1 83 ? -1.590 -9.210 -20.591 1.00 85.12 83 GLU A C 1
ATOM 679 O O . GLU A 1 83 ? -2.237 -9.450 -21.607 1.00 85.12 83 GLU A O 1
ATOM 684 N N . HIS A 1 84 ? -1.510 -7.990 -20.052 1.00 84.38 84 HIS A N 1
ATOM 685 C CA . HIS A 1 84 ? -2.228 -6.794 -20.496 1.00 84.38 84 HIS A CA 1
ATOM 686 C C . HIS A 1 84 ? -1.242 -5.698 -20.920 1.00 84.38 84 HIS A C 1
ATOM 688 O O . HIS A 1 84 ? -1.092 -4.673 -20.259 1.00 84.38 84 HIS A O 1
ATOM 694 N N . LYS A 1 85 ? -0.530 -5.915 -22.032 1.00 80.25 85 LYS A N 1
ATOM 695 C CA . LYS A 1 85 ? 0.518 -4.989 -22.520 1.00 80.25 85 LYS A CA 1
ATOM 696 C C . LYS A 1 85 ? -0.022 -3.625 -22.944 1.00 80.25 85 LYS A C 1
ATOM 698 O O . LYS A 1 85 ? 0.732 -2.663 -23.040 1.00 80.25 85 LYS A O 1
ATOM 703 N N . GLU A 1 86 ? -1.307 -3.573 -23.258 1.00 76.50 86 GLU A N 1
ATOM 704 C CA . GLU A 1 86 ? -2.066 -2.372 -23.574 1.00 76.50 86 GLU A CA 1
ATOM 705 C C . GLU A 1 86 ? -2.504 -1.587 -22.333 1.00 76.50 86 GLU A C 1
ATOM 707 O O . GLU A 1 86 ? -3.044 -0.492 -22.485 1.00 76.50 86 GLU A O 1
ATOM 712 N N . PHE A 1 87 ? -2.300 -2.130 -21.126 1.00 82.62 87 PHE A N 1
ATOM 713 C CA . PHE A 1 87 ? -2.626 -1.426 -19.897 1.00 82.62 87 PHE A CA 1
ATOM 714 C C . PHE A 1 87 ? -1.737 -0.194 -19.750 1.00 82.62 87 PHE A C 1
ATOM 716 O O . PHE A 1 87 ? -0.515 -0.285 -19.615 1.00 82.62 87 PHE A O 1
ATOM 723 N N . ASP A 1 88 ? -2.375 0.967 -19.729 1.00 76.25 88 ASP A N 1
ATOM 724 C CA . ASP A 1 88 ? -1.734 2.240 -19.468 1.00 76.25 88 ASP A CA 1
ATOM 725 C C . ASP A 1 88 ? -2.534 2.965 -18.387 1.00 76.25 88 ASP A C 1
ATOM 727 O O . ASP A 1 88 ? -3.743 3.175 -18.495 1.00 76.25 88 ASP A O 1
ATOM 731 N N . LEU A 1 89 ? -1.838 3.340 -17.314 1.00 75.00 89 LEU A N 1
ATOM 732 C CA . LEU A 1 89 ? -2.437 4.061 -16.200 1.00 75.00 89 LEU A CA 1
ATOM 733 C C . LEU A 1 89 ? -2.938 5.450 -16.620 1.00 75.00 89 LEU A C 1
ATOM 735 O O . LEU A 1 89 ? -3.849 5.990 -16.003 1.00 75.00 89 LEU A O 1
ATOM 739 N N . TYR A 1 90 ? -2.358 6.038 -17.663 1.00 70.50 90 TYR A N 1
ATOM 740 C CA . TYR A 1 90 ? -2.641 7.398 -18.106 1.00 70.50 90 TYR A CA 1
ATOM 741 C C . TYR A 1 90 ? -3.503 7.459 -19.366 1.00 70.50 90 TYR A C 1
ATOM 743 O O . TYR A 1 90 ? -4.113 8.502 -19.615 1.00 70.50 90 TYR A O 1
ATOM 751 N N . ASN A 1 91 ? -3.598 6.365 -20.128 1.00 62.53 91 ASN A N 1
ATOM 752 C CA . ASN A 1 91 ? -4.371 6.299 -21.366 1.00 62.53 91 ASN A CA 1
ATOM 753 C C . ASN A 1 91 ? -5.315 5.090 -21.366 1.00 62.53 91 ASN A C 1
ATOM 755 O O . ASN A 1 91 ? -4.884 3.949 -21.259 1.00 62.53 91 ASN A O 1
ATOM 759 N N . SER A 1 92 ? -6.618 5.320 -21.548 1.00 57.75 92 SER A N 1
ATOM 760 C CA . SER A 1 92 ? -7.566 4.216 -21.726 1.00 57.75 92 SER A CA 1
ATOM 761 C C . SER A 1 92 ? -7.521 3.673 -23.163 1.00 57.75 92 SER A C 1
ATOM 763 O O . SER A 1 92 ? -7.504 4.472 -24.107 1.00 57.75 92 SER A O 1
ATOM 765 N N . PRO A 1 93 ? -7.590 2.341 -23.368 1.00 52.62 93 PRO A N 1
ATOM 766 C CA . PRO A 1 93 ? -7.740 1.754 -24.701 1.00 52.62 93 PRO A CA 1
ATOM 767 C C . PRO A 1 93 ? -9.105 2.068 -25.345 1.00 52.62 93 PRO A C 1
ATOM 769 O O . PRO A 1 93 ? -9.245 1.982 -26.567 1.00 52.62 93 PRO A O 1
ATOM 772 N N . TYR A 1 94 ? -10.108 2.475 -24.554 1.00 52.78 94 TYR A N 1
ATOM 773 C CA . TYR A 1 94 ? -11.462 2.787 -25.015 1.00 52.78 94 TYR A CA 1
ATOM 774 C C . TYR A 1 94 ? -11.734 4.297 -24.960 1.00 52.78 94 TYR A C 1
ATOM 776 O O . TYR A 1 94 ? -12.369 4.794 -24.041 1.00 52.78 94 TYR A O 1
ATOM 784 N N . SER A 1 95 ? -11.270 4.995 -26.001 1.00 48.66 95 SER A N 1
ATOM 785 C CA . SER A 1 95 ? -11.596 6.386 -26.360 1.00 48.66 95 SER A CA 1
ATOM 786 C C . SER A 1 95 ? -11.317 7.473 -25.304 1.00 48.66 95 SER A C 1
ATOM 788 O O . SER A 1 95 ? -11.057 7.246 -24.127 1.00 48.66 95 SER A O 1
ATOM 790 N N . LYS A 1 96 ? -11.401 8.727 -25.759 1.00 52.91 96 LYS A N 1
ATOM 791 C CA . LYS A 1 96 ? -11.367 9.936 -24.925 1.00 52.91 96 LYS A CA 1
ATOM 792 C C . LYS A 1 96 ? -12.493 9.994 -23.874 1.00 52.91 96 LYS A C 1
ATOM 794 O O . LYS A 1 96 ? -12.489 10.929 -23.089 1.00 52.91 96 LYS A O 1
ATOM 799 N N . ASP A 1 97 ? -13.430 9.040 -23.869 1.00 51.72 97 ASP A N 1
ATOM 800 C CA . ASP A 1 97 ? -14.612 9.030 -22.998 1.00 51.72 97 ASP A CA 1
ATOM 801 C C . ASP A 1 97 ? -14.415 8.205 -21.713 1.00 51.72 97 ASP A C 1
ATOM 803 O O . ASP A 1 97 ? -15.196 8.352 -20.778 1.00 51.72 97 ASP A O 1
ATOM 807 N N . CYS A 1 98 ? -13.365 7.375 -21.626 1.00 56.38 98 CYS A N 1
ATOM 808 C CA . CYS A 1 98 ? -12.907 6.773 -20.364 1.00 56.38 98 CYS A CA 1
ATOM 809 C C . CYS A 1 98 ? -11.816 7.620 -19.683 1.00 56.38 98 CYS A C 1
ATOM 811 O O . CYS A 1 98 ? -10.969 7.096 -18.960 1.00 56.38 98 CYS A O 1
ATOM 813 N N . SER A 1 99 ? -11.810 8.934 -19.923 1.00 52.53 99 SER A N 1
ATOM 814 C CA . SER A 1 99 ? -10.853 9.884 -19.349 1.00 52.53 99 SER A CA 1
ATOM 815 C C . SER A 1 99 ? -11.173 10.256 -17.898 1.00 52.53 99 SER A C 1
ATOM 817 O O . SER A 1 99 ? -10.951 11.405 -17.519 1.00 52.53 99 SER A O 1
ATOM 819 N N . ASP A 1 100 ? -11.777 9.361 -17.114 1.00 56.16 100 ASP A N 1
ATOM 820 C CA . ASP A 1 100 ? -12.247 9.755 -15.791 1.00 56.16 100 ASP A CA 1
ATOM 821 C C . ASP A 1 100 ? -11.096 9.766 -14.780 1.00 56.16 100 ASP A C 1
ATOM 823 O O . ASP A 1 100 ? -10.472 8.745 -14.467 1.00 56.16 100 ASP A O 1
ATOM 827 N N . ASP A 1 101 ? -10.808 10.971 -14.297 1.00 59.94 101 ASP A N 1
ATOM 828 C CA . ASP A 1 101 ? -9.768 11.283 -13.326 1.00 59.94 101 ASP A CA 1
ATOM 829 C C . ASP A 1 101 ? -10.029 10.601 -11.967 1.00 59.94 101 ASP A C 1
ATOM 831 O O . ASP A 1 101 ? -9.094 10.475 -11.176 1.00 59.94 101 ASP A O 1
ATOM 835 N N . GLY A 1 102 ? -11.265 10.148 -11.699 1.00 63.44 102 GLY A N 1
ATOM 836 C CA . GLY A 1 102 ? -11.690 9.504 -10.449 1.00 63.44 102 GLY A CA 1
ATOM 837 C C . GLY A 1 102 ? -11.098 8.109 -10.234 1.00 63.44 102 GLY A C 1
ATOM 838 O O . GLY A 1 102 ? -10.246 7.933 -9.361 1.00 63.44 102 GLY A O 1
ATOM 839 N N . ILE A 1 103 ? -11.493 7.129 -11.058 1.00 71.62 103 ILE A N 1
ATOM 840 C CA . ILE A 1 103 ? -10.993 5.743 -10.958 1.00 71.62 103 ILE A CA 1
ATOM 841 C C . ILE A 1 103 ? -9.488 5.687 -11.241 1.00 71.62 103 ILE A C 1
ATOM 843 O O . ILE A 1 103 ? -8.737 5.035 -10.521 1.00 71.62 103 ILE A O 1
ATOM 847 N N . ARG A 1 104 ? -9.004 6.443 -12.236 1.00 70.56 104 ARG A N 1
ATOM 848 C CA . ARG A 1 104 ? -7.558 6.584 -12.472 1.00 70.56 104 ARG A CA 1
ATOM 849 C C . ARG A 1 104 ? -6.846 7.174 -11.252 1.00 70.56 104 ARG A C 1
ATOM 851 O O . ARG A 1 104 ? -5.751 6.740 -10.888 1.00 70.56 104 ARG A O 1
ATOM 858 N N . GLY A 1 105 ? -7.489 8.157 -10.625 1.00 69.12 105 GLY A N 1
ATOM 859 C CA . GLY A 1 105 ? -7.033 8.846 -9.428 1.00 69.12 105 GLY A CA 1
ATOM 860 C C . GLY A 1 105 ? -6.729 7.908 -8.269 1.00 69.12 105 GLY A C 1
ATOM 861 O O . GLY A 1 105 ? -5.838 8.224 -7.486 1.00 69.12 105 GLY A O 1
ATOM 862 N N . VAL A 1 106 ? -7.382 6.747 -8.195 1.00 75.12 106 VAL A N 1
ATOM 863 C CA . VAL A 1 106 ? -7.085 5.714 -7.193 1.00 75.12 106 VAL A CA 1
ATOM 864 C C . VAL A 1 106 ? -5.622 5.287 -7.250 1.00 75.12 106 VAL A C 1
ATOM 866 O O . VAL A 1 106 ? -4.983 5.162 -6.215 1.00 75.12 106 VAL A O 1
ATOM 869 N N . PHE A 1 107 ? -5.048 5.138 -8.444 1.00 73.31 107 PHE A N 1
ATOM 870 C CA . PHE A 1 107 ? -3.638 4.779 -8.596 1.00 73.31 107 PHE A CA 1
ATOM 871 C C . PHE A 1 107 ? -2.729 6.011 -8.563 1.00 73.31 107 PHE A C 1
ATOM 873 O O . PHE A 1 107 ? -1.707 6.020 -7.873 1.00 73.31 107 PHE A O 1
ATOM 880 N N . THR A 1 108 ? -3.095 7.072 -9.293 1.00 71.56 108 THR A N 1
ATOM 881 C CA . THR A 1 108 ? -2.207 8.230 -9.499 1.00 71.56 108 THR A CA 1
ATOM 882 C C . THR A 1 108 ? -2.128 9.162 -8.289 1.00 71.56 108 THR A C 1
ATOM 884 O O . THR A 1 108 ? -1.159 9.906 -8.151 1.00 71.56 108 THR A O 1
ATOM 887 N N . ASN A 1 109 ? -3.118 9.133 -7.388 1.00 67.38 109 ASN A N 1
ATOM 888 C CA . ASN A 1 109 ? -3.123 9.965 -6.180 1.00 67.38 109 ASN A CA 1
ATOM 889 C C . ASN A 1 109 ? -2.499 9.284 -4.956 1.00 67.38 109 ASN A C 1
ATOM 891 O O . ASN A 1 109 ? -2.437 9.908 -3.893 1.00 67.38 109 ASN A O 1
ATOM 895 N N . THR A 1 110 ? -2.017 8.047 -5.092 1.00 68.75 110 THR A N 1
ATOM 896 C CA . THR A 1 110 ? -1.292 7.352 -4.021 1.00 68.75 110 THR A CA 1
ATOM 897 C C . THR A 1 110 ? 0.008 8.079 -3.671 1.00 68.75 110 THR A C 1
ATOM 899 O O . THR A 1 110 ? 0.613 8.768 -4.502 1.00 68.75 110 THR A O 1
ATOM 902 N N . ILE A 1 111 ? 0.457 7.938 -2.421 1.00 68.75 111 ILE A N 1
ATOM 903 C CA . ILE A 1 111 ? 1.711 8.552 -1.959 1.00 68.75 111 ILE A CA 1
ATOM 904 C C . ILE A 1 111 ? 2.892 7.941 -2.719 1.00 68.75 111 ILE A C 1
ATOM 906 O O . ILE A 1 111 ? 3.835 8.647 -3.064 1.00 68.75 111 ILE A O 1
ATOM 910 N N . GLU A 1 112 ? 2.805 6.652 -3.017 1.00 80.06 112 GLU A N 1
ATOM 911 C CA . GLU A 1 112 ? 3.731 5.843 -3.793 1.00 80.06 112 GLU A CA 1
ATOM 912 C C . GLU A 1 112 ? 3.911 6.421 -5.199 1.00 80.06 112 GLU A C 1
ATOM 914 O O . GLU A 1 112 ? 5.035 6.746 -5.592 1.00 80.06 112 GLU A O 1
ATOM 919 N N . CYS A 1 113 ? 2.805 6.635 -5.924 1.00 74.25 113 CYS A N 1
ATOM 920 C CA . CYS A 1 113 ? 2.838 7.196 -7.272 1.00 74.25 113 CYS A CA 1
ATOM 921 C C . CYS A 1 113 ? 3.373 8.629 -7.269 1.00 74.25 113 CYS A C 1
ATOM 923 O O . CYS A 1 113 ? 4.318 8.938 -7.995 1.00 74.25 113 CYS A O 1
ATOM 925 N N . GLN A 1 114 ? 2.854 9.493 -6.392 1.00 69.94 114 GLN A N 1
ATOM 926 C CA . GLN A 1 114 ? 3.316 10.881 -6.310 1.00 69.94 114 GLN A CA 1
ATOM 927 C C . GLN A 1 114 ? 4.788 10.987 -5.898 1.00 69.94 114 GLN A C 1
ATOM 929 O O . GLN A 1 114 ? 5.506 11.866 -6.377 1.00 69.94 114 GLN A O 1
ATOM 934 N N . ALA A 1 115 ? 5.257 10.129 -4.991 1.00 69.56 115 ALA A N 1
ATOM 935 C CA . ALA A 1 115 ? 6.650 10.123 -4.566 1.00 69.56 115 ALA A CA 1
ATOM 936 C C . ALA A 1 115 ? 7.576 9.630 -5.677 1.00 69.56 115 ALA A C 1
ATOM 938 O O . ALA A 1 115 ? 8.667 10.186 -5.819 1.00 69.56 115 ALA A O 1
ATOM 939 N N . LEU A 1 116 ? 7.153 8.627 -6.454 1.00 77.75 116 LEU A N 1
ATOM 940 C CA . LEU A 1 116 ? 7.908 8.147 -7.608 1.00 77.75 116 LEU A CA 1
ATOM 941 C C . LEU A 1 116 ? 7.962 9.214 -8.709 1.00 77.75 116 LEU A C 1
ATOM 943 O O . LEU A 1 116 ? 9.044 9.510 -9.209 1.00 77.75 116 LEU A O 1
ATOM 947 N N . GLU A 1 117 ? 6.839 9.867 -9.022 1.00 73.94 117 GLU A N 1
ATOM 948 C CA . GLU A 1 117 ? 6.781 10.963 -10.003 1.00 73.94 117 GLU A CA 1
ATOM 949 C C . GLU A 1 117 ? 7.657 12.158 -9.597 1.00 73.94 117 GLU A C 1
ATOM 951 O O . GLU A 1 117 ? 8.361 12.734 -10.424 1.00 73.94 117 GLU A O 1
ATOM 956 N N . ARG A 1 118 ? 7.663 12.511 -8.306 1.00 67.38 118 ARG A N 1
ATOM 957 C CA . ARG A 1 118 ? 8.490 13.600 -7.753 1.00 67.38 118 ARG A CA 1
ATOM 958 C C . ARG A 1 118 ? 9.917 13.183 -7.436 1.00 67.38 118 ARG A C 1
ATOM 960 O O . ARG A 1 118 ? 10.689 14.010 -6.948 1.00 67.38 118 ARG A O 1
ATOM 967 N N . SER A 1 119 ? 10.271 11.914 -7.634 1.00 68.81 119 SER A N 1
ATOM 968 C CA . SER A 1 119 ? 11.604 11.431 -7.285 1.00 68.81 119 SER A CA 1
ATOM 969 C C . SER A 1 119 ? 12.694 12.144 -8.084 1.00 68.81 119 SER A C 1
ATOM 971 O O . SER A 1 119 ? 13.817 12.184 -7.586 1.00 68.81 119 SER A O 1
ATOM 973 N N . HIS A 1 120 ? 12.348 12.743 -9.244 1.00 57.56 120 HIS A N 1
ATOM 974 C CA . HIS A 1 120 ? 13.237 13.489 -10.147 1.00 57.56 120 HIS A CA 1
ATOM 975 C C . HIS A 1 120 ? 14.628 12.850 -10.226 1.00 57.56 120 HIS A C 1
ATOM 977 O O . HIS A 1 120 ? 15.639 13.544 -10.187 1.00 57.56 120 HIS A O 1
ATOM 983 N N . GLN A 1 121 ? 14.693 11.516 -10.255 1.00 54.34 121 GLN A N 1
ATOM 984 C CA . GLN A 1 121 ? 15.961 10.850 -10.482 1.00 54.34 121 GLN A CA 1
ATOM 985 C C . GLN A 1 121 ? 16.394 11.216 -11.900 1.00 54.34 121 GLN A C 1
ATOM 987 O O . GLN A 1 121 ? 15.592 11.093 -12.827 1.00 54.34 121 GLN A O 1
ATOM 992 N N . ASP A 1 122 ? 17.646 11.652 -12.058 1.00 45.00 122 ASP A N 1
ATOM 993 C CA . ASP A 1 122 ? 18.281 12.084 -13.318 1.00 45.00 122 ASP A CA 1
ATOM 994 C C . ASP A 1 122 ? 18.319 10.987 -14.421 1.00 45.00 122 ASP A C 1
ATOM 996 O O . ASP A 1 122 ? 19.077 11.076 -15.383 1.00 45.00 122 ASP A O 1
ATOM 1000 N N . TRP A 1 123 ? 17.536 9.911 -14.285 1.00 51.16 123 TRP A N 1
ATOM 1001 C CA . TRP A 1 123 ? 17.375 8.800 -15.231 1.00 51.16 123 TRP A CA 1
ATOM 1002 C C . TRP A 1 123 ? 16.005 8.814 -15.923 1.00 51.16 123 TRP A C 1
ATOM 1004 O O . TRP A 1 123 ? 15.764 8.019 -16.827 1.00 51.16 123 TRP A O 1
ATOM 1014 N N . ILE A 1 124 ? 15.115 9.734 -15.535 1.00 42.81 124 ILE A N 1
ATOM 1015 C CA . ILE A 1 124 ? 13.942 10.094 -16.331 1.00 42.81 124 ILE A CA 1
ATOM 1016 C C . ILE A 1 124 ? 14.466 11.024 -17.424 1.00 42.81 124 ILE A C 1
ATOM 1018 O O . ILE A 1 124 ? 14.782 12.176 -17.147 1.00 42.81 124 ILE A O 1
ATOM 1022 N N . SER A 1 125 ? 14.628 10.510 -18.645 1.00 37.56 125 SER A N 1
ATOM 1023 C CA . SER A 1 125 ? 15.101 11.309 -19.780 1.00 37.56 125 SER A CA 1
ATOM 1024 C C . SER A 1 125 ? 14.313 12.618 -19.888 1.00 37.56 125 SER A C 1
ATOM 1026 O O . SER A 1 125 ? 13.081 12.586 -19.856 1.00 37.56 125 SER A O 1
ATOM 1028 N N . ASP A 1 126 ? 15.041 13.728 -20.034 1.00 34.56 126 ASP A N 1
ATOM 1029 C CA . ASP A 1 126 ? 14.567 15.109 -20.177 1.00 34.56 126 ASP A CA 1
ATOM 1030 C C . ASP A 1 126 ? 13.600 15.301 -21.362 1.00 34.56 126 ASP A C 1
ATOM 1032 O O . ASP A 1 126 ? 13.942 15.918 -22.370 1.00 34.56 126 ASP A O 1
ATOM 1036 N N . GLU A 1 127 ? 12.364 14.823 -21.254 1.00 38.09 127 GLU A N 1
ATOM 1037 C CA . GLU A 1 127 ? 11.272 15.319 -22.086 1.00 38.09 127 GLU A CA 1
ATOM 1038 C C . GLU A 1 127 ? 10.171 15.911 -21.201 1.00 38.09 127 GLU A C 1
ATOM 1040 O O . GLU A 1 127 ? 9.346 15.194 -20.620 1.00 38.09 127 GLU A O 1
ATOM 1045 N N . PRO A 1 128 ? 10.150 17.250 -21.060 1.00 37.22 128 PRO A N 1
ATOM 1046 C CA . PRO A 1 128 ? 9.059 17.935 -20.408 1.00 37.22 128 PRO A CA 1
ATOM 1047 C C . PRO A 1 128 ? 7.856 17.862 -21.348 1.00 37.22 128 PRO A C 1
ATOM 1049 O O . PRO A 1 128 ? 7.851 18.467 -22.413 1.00 37.22 128 PRO A O 1
ATOM 1052 N N . TYR A 1 129 ? 6.825 17.144 -20.913 1.00 38.34 129 TYR A N 1
ATOM 1053 C CA . TYR A 1 129 ? 5.512 17.069 -21.554 1.00 38.34 129 TYR A CA 1
ATOM 1054 C C . TYR A 1 129 ? 5.483 16.431 -22.953 1.00 38.34 129 TYR A C 1
ATOM 1056 O O . TYR A 1 129 ? 5.634 17.087 -23.977 1.00 38.34 129 TYR A O 1
ATOM 1064 N N . GLY A 1 130 ? 5.083 15.157 -22.987 1.00 38.31 130 GLY A N 1
ATOM 1065 C CA . GLY A 1 130 ? 4.359 14.605 -24.136 1.00 38.31 130 GLY A CA 1
ATOM 1066 C C . GLY A 1 130 ? 5.154 13.765 -25.132 1.00 38.31 130 GLY A C 1
ATOM 1067 O O . GLY A 1 130 ? 4.594 13.419 -26.169 1.00 38.31 130 GLY A O 1
ATOM 1068 N N . GLY A 1 131 ? 6.391 13.378 -24.831 1.00 30.52 131 GLY A N 1
ATOM 1069 C CA . GLY A 1 131 ? 7.125 12.405 -25.633 1.00 30.52 131 GLY A CA 1
ATOM 1070 C C . GLY A 1 131 ? 7.689 11.288 -24.764 1.00 30.52 131 GLY A C 1
ATOM 1071 O O . GLY A 1 131 ? 8.189 11.529 -23.670 1.00 30.52 131 GLY A O 1
ATOM 1072 N N . SER A 1 132 ? 7.454 10.052 -25.221 1.00 40.88 132 SER A N 1
ATOM 1073 C CA . SER A 1 132 ? 8.128 8.802 -24.847 1.00 40.88 132 SER A CA 1
ATOM 1074 C C . SER A 1 132 ? 8.963 8.880 -23.559 1.00 40.88 132 SER A C 1
ATOM 1076 O O . SER A 1 132 ? 10.191 8.955 -23.629 1.00 40.88 132 SER A O 1
ATOM 1078 N N . ARG A 1 133 ? 8.306 8.843 -22.387 1.00 48.72 133 ARG A N 1
ATOM 1079 C CA . ARG A 1 133 ? 8.995 8.700 -21.096 1.00 48.72 133 ARG A CA 1
ATOM 1080 C C . ARG A 1 133 ? 10.004 7.554 -21.243 1.00 48.72 133 ARG A C 1
ATOM 1082 O O . ARG A 1 133 ? 9.636 6.457 -21.655 1.00 48.72 133 ARG A O 1
ATOM 1089 N N . GLY A 1 134 ? 11.285 7.819 -20.993 1.00 52.88 134 GLY A N 1
ATOM 1090 C CA . GLY A 1 134 ? 12.292 6.771 -20.858 1.00 52.88 134 GLY A CA 1
ATOM 1091 C C . GLY A 1 134 ? 11.877 5.905 -19.678 1.00 52.88 134 GLY A C 1
ATOM 1092 O O . GLY A 1 134 ? 12.079 6.279 -18.530 1.00 52.88 134 GLY A O 1
ATOM 1093 N N . ASN A 1 135 ? 11.166 4.820 -19.975 1.00 64.75 135 ASN A N 1
ATOM 1094 C CA . ASN A 1 135 ? 10.260 4.190 -19.023 1.00 64.75 135 ASN A CA 1
ATOM 1095 C C . ASN A 1 135 ? 10.945 3.249 -18.030 1.00 64.75 135 ASN A C 1
ATOM 1097 O O . ASN A 1 135 ? 10.242 2.642 -17.233 1.00 64.75 135 ASN A O 1
ATOM 1101 N N . ASN A 1 136 ? 12.264 3.075 -18.084 1.00 77.94 136 ASN A N 1
ATOM 1102 C CA . ASN A 1 136 ? 12.935 2.022 -17.332 1.00 77.94 136 ASN A CA 1
ATOM 1103 C C . ASN A 1 136 ? 13.813 2.601 -16.220 1.00 77.94 136 ASN A C 1
ATOM 1105 O O . ASN A 1 136 ? 14.693 3.419 -16.472 1.00 77.94 136 ASN A O 1
ATOM 1109 N N . PHE A 1 137 ? 13.593 2.134 -14.997 1.00 78.56 137 PHE A N 1
ATOM 1110 C CA . PHE A 1 137 ? 14.411 2.407 -13.826 1.00 78.56 137 PHE A CA 1
ATOM 1111 C C . PHE A 1 137 ? 15.526 1.373 -13.704 1.00 78.56 137 PHE A C 1
ATOM 1113 O O . PHE A 1 137 ? 15.260 0.175 -13.804 1.00 78.56 137 PHE A O 1
ATOM 1120 N N . ASP A 1 138 ? 16.749 1.821 -13.416 1.00 87.00 138 ASP A N 1
ATOM 1121 C CA . ASP A 1 138 ? 17.801 0.936 -12.910 1.00 87.00 138 ASP A CA 1
ATOM 1122 C C . ASP A 1 138 ? 17.355 0.321 -11.574 1.00 87.00 138 ASP A C 1
ATOM 1124 O O . ASP A 1 138 ? 16.980 1.036 -10.638 1.00 87.00 138 ASP A O 1
ATOM 1128 N N . VAL A 1 139 ? 17.392 -1.010 -11.480 1.00 89.19 139 VAL A N 1
ATOM 1129 C CA . VAL A 1 139 ? 16.862 -1.736 -10.316 1.00 89.19 139 VAL A CA 1
ATOM 1130 C C . VAL A 1 139 ? 17.616 -1.396 -9.040 1.00 89.19 139 VAL A C 1
ATOM 1132 O O . VAL A 1 139 ? 16.992 -1.180 -7.999 1.00 89.19 139 VAL A O 1
ATOM 1135 N N . SER A 1 140 ? 18.947 -1.334 -9.104 1.00 86.25 140 SER A N 1
ATOM 1136 C CA . SER A 1 140 ? 19.778 -1.088 -7.920 1.00 86.25 140 SER A CA 1
ATOM 1137 C C . SER A 1 140 ? 19.412 0.245 -7.282 1.00 86.25 140 SER A C 1
ATOM 1139 O O . SER A 1 140 ? 19.238 0.363 -6.067 1.00 86.25 140 SER A O 1
ATOM 1141 N N . SER A 1 141 ? 19.229 1.240 -8.135 1.00 84.62 141 SER A N 1
ATOM 1142 C CA . SER A 1 141 ? 18.975 2.595 -7.709 1.00 84.62 141 SER A CA 1
ATOM 1143 C C . SER A 1 141 ? 17.512 2.849 -7.327 1.00 84.62 141 SER A C 1
ATOM 1145 O O . SER A 1 141 ? 17.235 3.653 -6.431 1.00 84.62 141 SER A O 1
ATOM 1147 N N . PHE A 1 142 ? 16.571 2.127 -7.942 1.00 86.88 142 PHE A N 1
ATOM 1148 C CA . PHE A 1 142 ? 15.174 2.091 -7.509 1.00 86.88 142 PHE A CA 1
ATOM 1149 C C . PHE A 1 142 ? 15.038 1.497 -6.100 1.00 86.88 142 PHE A C 1
ATOM 1151 O O . PHE A 1 142 ? 14.380 2.096 -5.249 1.00 86.88 142 PHE A O 1
ATOM 1158 N N . ILE A 1 143 ? 15.720 0.379 -5.823 1.00 87.62 143 ILE A N 1
ATOM 1159 C CA . ILE A 1 143 ? 15.753 -0.250 -4.493 1.00 87.62 143 ILE A CA 1
ATOM 1160 C C . ILE A 1 143 ? 16.345 0.706 -3.451 1.00 87.62 143 ILE A C 1
ATOM 1162 O O . ILE A 1 143 ? 15.794 0.870 -2.362 1.00 87.62 143 ILE A O 1
ATOM 1166 N N . GLU A 1 144 ? 17.474 1.353 -3.753 1.00 84.56 144 GLU A N 1
ATOM 1167 C CA . GLU A 1 144 ? 18.087 2.309 -2.823 1.00 84.56 144 GLU A CA 1
ATOM 1168 C C . GLU A 1 144 ? 17.128 3.462 -2.495 1.00 84.56 144 GLU A C 1
ATOM 1170 O O . GLU A 1 144 ? 16.960 3.845 -1.330 1.00 84.56 144 GLU A O 1
ATOM 1175 N N . TRP A 1 145 ? 16.456 3.991 -3.515 1.00 83.75 145 TRP A N 1
ATOM 1176 C CA . TRP A 1 145 ? 15.457 5.034 -3.339 1.00 83.75 145 TRP A CA 1
ATOM 1177 C C . TRP A 1 145 ? 14.262 4.563 -2.505 1.00 83.75 145 TRP A C 1
ATOM 1179 O O . TRP A 1 145 ? 13.881 5.268 -1.565 1.00 83.75 145 TRP A O 1
ATOM 1189 N N . SER A 1 146 ? 13.703 3.382 -2.784 1.00 80.00 146 SER A N 1
ATOM 1190 C CA . SER A 1 146 ? 12.532 2.864 -2.067 1.00 80.00 146 SER A CA 1
ATOM 1191 C C . SER A 1 146 ? 12.850 2.594 -0.594 1.00 80.00 146 SER A C 1
ATOM 1193 O O . SER A 1 146 ? 12.034 2.904 0.277 1.00 80.00 146 SER A O 1
ATOM 1195 N N . LEU A 1 147 ? 14.066 2.121 -0.290 1.00 78.75 147 LEU A N 1
ATOM 1196 C CA . LEU A 1 147 ? 14.588 1.993 1.076 1.00 78.75 147 LEU A CA 1
ATOM 1197 C C . LEU A 1 147 ? 14.715 3.358 1.760 1.00 78.75 147 LEU A C 1
ATOM 1199 O O . LEU A 1 147 ? 14.225 3.548 2.871 1.00 78.75 147 LEU A O 1
ATOM 1203 N N . LYS A 1 148 ? 15.344 4.336 1.095 1.00 75.25 148 LYS A N 1
ATOM 1204 C CA . LYS A 1 148 ? 15.555 5.687 1.642 1.00 75.25 148 LYS A CA 1
ATOM 1205 C C . LYS A 1 148 ? 14.241 6.420 1.918 1.00 75.25 148 LYS A C 1
ATOM 1207 O O . LYS A 1 148 ? 14.176 7.236 2.838 1.00 75.25 148 LYS A O 1
ATOM 1212 N N . LYS A 1 149 ? 13.214 6.171 1.103 1.00 73.69 149 LYS A N 1
ATOM 1213 C CA . LYS A 1 149 ? 11.870 6.741 1.265 1.00 73.69 149 LYS A CA 1
ATOM 1214 C C . LYS A 1 149 ? 10.988 5.960 2.236 1.00 73.69 149 LYS A C 1
ATOM 1216 O O . LYS A 1 149 ? 9.950 6.484 2.622 1.00 73.69 149 LYS A O 1
ATOM 1221 N N . GLY A 1 150 ? 11.416 4.773 2.662 1.00 71.00 150 GLY A N 1
ATOM 1222 C CA . GLY A 1 150 ? 10.679 3.941 3.607 1.00 71.00 150 GLY A CA 1
ATOM 1223 C C . GLY A 1 150 ? 9.507 3.178 2.991 1.00 71.00 150 GLY A C 1
ATOM 1224 O O . GLY A 1 150 ? 8.665 2.696 3.738 1.00 71.00 150 GLY A O 1
ATOM 1225 N N . PHE A 1 151 ? 9.448 3.047 1.660 1.00 73.75 151 PHE A N 1
ATOM 1226 C CA . PHE A 1 151 ? 8.458 2.200 0.977 1.00 73.75 151 PHE A CA 1
ATOM 1227 C C . PHE A 1 151 ? 8.798 0.714 1.089 1.00 73.75 151 PHE A C 1
ATOM 1229 O O . PHE A 1 151 ? 7.920 -0.144 1.069 1.00 73.75 151 PHE A O 1
ATOM 1236 N N . THR A 1 152 ? 10.085 0.401 1.215 1.00 75.38 152 THR A N 1
ATOM 1237 C CA . THR A 1 152 ? 10.570 -0.971 1.354 1.00 75.38 152 THR A CA 1
ATOM 1238 C C . THR A 1 152 ? 11.525 -1.105 2.516 1.00 75.38 152 THR A C 1
ATOM 1240 O O . THR A 1 152 ? 12.243 -0.163 2.849 1.00 75.38 152 THR A O 1
ATOM 1243 N N . GLU A 1 153 ? 11.616 -2.313 3.056 1.00 80.31 153 GLU A N 1
ATOM 1244 C CA . GLU A 1 153 ? 12.663 -2.706 3.987 1.00 80.31 153 GLU A CA 1
ATOM 1245 C C . GLU A 1 153 ? 13.431 -3.923 3.477 1.00 80.31 153 GLU A C 1
ATOM 1247 O O . GLU A 1 153 ? 12.887 -4.814 2.819 1.00 80.31 153 GLU A O 1
ATOM 1252 N N . LYS A 1 154 ? 14.725 -3.955 3.795 1.00 80.50 154 LYS A N 1
ATOM 1253 C CA . LYS A 1 154 ? 15.579 -5.105 3.529 1.00 80.50 154 LYS A CA 1
ATOM 1254 C C . LYS A 1 154 ? 15.328 -6.166 4.598 1.00 80.50 154 LYS A C 1
ATOM 1256 O O . LYS A 1 154 ? 15.566 -5.939 5.785 1.00 80.50 154 LYS A O 1
ATOM 1261 N N . ILE A 1 155 ? 14.890 -7.340 4.171 1.00 71.69 155 ILE A N 1
ATOM 1262 C CA . ILE A 1 155 ? 14.806 -8.544 4.987 1.00 71.69 155 ILE A CA 1
ATOM 1263 C C . ILE A 1 155 ? 16.236 -9.057 5.156 1.00 71.69 155 ILE A C 1
ATOM 1265 O O . ILE A 1 155 ? 16.785 -9.806 4.345 1.00 71.69 155 ILE A O 1
ATOM 1269 N N . ASN A 1 156 ? 16.886 -8.614 6.228 1.00 58.56 156 ASN A N 1
ATOM 1270 C CA . ASN A 1 156 ? 18.131 -9.229 6.649 1.00 58.56 156 ASN A CA 1
ATOM 1271 C C . ASN A 1 156 ? 17.798 -10.623 7.198 1.00 58.56 156 ASN A C 1
ATOM 1273 O O . ASN A 1 156 ? 17.336 -10.763 8.330 1.00 58.56 156 ASN A O 1
ATOM 1277 N N . ASN A 1 157 ? 18.100 -11.666 6.419 1.00 46.81 157 ASN A N 1
ATOM 1278 C CA . ASN A 1 157 ? 18.111 -13.055 6.901 1.00 46.81 157 ASN A CA 1
ATOM 1279 C C . ASN A 1 157 ? 19.195 -13.313 7.973 1.00 46.81 157 ASN A C 1
ATOM 1281 O O . ASN A 1 157 ? 19.359 -14.427 8.464 1.00 46.81 157 ASN A O 1
ATOM 1285 N N . THR A 1 158 ? 19.891 -12.263 8.404 1.00 38.19 158 THR A N 1
ATOM 1286 C CA . THR A 1 158 ? 20.750 -12.221 9.580 1.00 38.19 158 THR A CA 1
ATOM 1287 C C . THR A 1 158 ? 20.107 -11.324 10.635 1.00 38.19 158 THR A C 1
ATOM 1289 O O . THR A 1 158 ? 20.161 -10.104 10.550 1.00 38.19 158 THR A O 1
ATOM 1292 N N . ASN A 1 159 ? 19.528 -11.969 11.649 1.00 35.16 159 ASN A N 1
ATOM 1293 C CA . ASN A 1 159 ? 19.140 -11.408 12.943 1.00 35.16 159 ASN A CA 1
ATOM 1294 C C . ASN A 1 159 ? 18.159 -10.218 12.911 1.00 35.16 159 ASN A C 1
ATOM 1296 O O . ASN A 1 159 ? 18.532 -9.055 12.784 1.00 35.16 159 ASN A O 1
ATOM 1300 N N . LYS A 1 160 ? 16.889 -10.526 13.212 1.00 35.22 160 LYS A N 1
ATOM 1301 C CA . LYS A 1 160 ? 15.973 -9.632 13.941 1.00 35.22 160 LYS A CA 1
ATOM 1302 C C . LYS A 1 160 ? 16.763 -8.903 15.041 1.00 35.22 160 LYS A C 1
ATOM 1304 O O . LYS A 1 160 ? 17.051 -9.570 16.026 1.00 35.22 160 LYS A O 1
ATOM 1309 N N . ASN A 1 161 ? 17.157 -7.630 14.868 1.00 35.41 161 ASN A N 1
ATOM 1310 C CA . ASN A 1 161 ? 17.426 -6.673 15.966 1.00 35.41 161 ASN A CA 1
ATOM 1311 C C . ASN A 1 161 ? 17.932 -5.255 15.593 1.00 35.41 161 ASN A C 1
ATOM 1313 O O . ASN A 1 161 ? 18.153 -4.486 16.519 1.00 35.41 161 ASN A O 1
ATOM 1317 N N . GLU A 1 162 ? 18.048 -4.819 14.330 1.00 33.62 162 GLU A N 1
ATOM 1318 C CA . GLU A 1 162 ? 18.645 -3.485 14.042 1.00 33.62 162 GLU A CA 1
ATOM 1319 C C . GLU A 1 162 ? 17.791 -2.494 13.226 1.00 33.62 162 GLU A C 1
ATOM 1321 O O . GLU A 1 162 ? 18.321 -1.605 12.575 1.00 33.62 162 GLU A O 1
ATOM 1326 N N . LEU A 1 163 ? 16.458 -2.547 13.291 1.00 37.91 163 LEU A N 1
ATOM 1327 C CA . LEU A 1 163 ? 15.622 -1.537 12.609 1.00 37.91 163 LEU A CA 1
ATOM 1328 C C . LEU A 1 163 ? 15.368 -0.263 13.434 1.00 37.91 163 LEU A C 1
ATOM 1330 O O . LEU A 1 163 ? 14.411 0.450 13.168 1.00 37.91 163 LEU A O 1
ATOM 1334 N N . SER A 1 164 ? 16.106 0.003 14.520 1.00 39.00 164 SER A N 1
ATOM 1335 C CA . SER A 1 164 ? 15.451 0.749 15.599 1.00 39.00 164 SER A CA 1
ATOM 1336 C C . SER A 1 164 ? 16.204 1.879 16.315 1.00 39.00 164 SER A C 1
ATOM 1338 O O . SER A 1 164 ? 15.547 2.621 17.020 1.00 39.00 164 SER A O 1
ATOM 1340 N N . ASP A 1 165 ? 17.485 2.179 16.130 1.00 41.81 165 ASP A N 1
ATOM 1341 C CA . ASP A 1 165 ? 18.146 3.134 17.057 1.00 41.81 165 ASP A CA 1
ATOM 1342 C C . ASP A 1 165 ? 17.924 4.653 16.853 1.00 41.81 165 ASP A C 1
ATOM 1344 O O . ASP A 1 165 ? 18.631 5.460 17.451 1.00 41.81 165 ASP A O 1
ATOM 1348 N N . SER A 1 166 ? 16.886 5.088 16.126 1.00 41.09 166 SER A N 1
ATOM 1349 C CA . SER A 1 166 ? 16.382 6.470 16.234 1.00 41.09 166 SER A CA 1
ATOM 1350 C C . SER A 1 166 ? 15.180 6.529 17.192 1.00 41.09 166 SER A C 1
ATOM 1352 O O . SER A 1 166 ? 14.117 5.987 16.866 1.00 41.09 166 SER A O 1
ATOM 1354 N N . PRO A 1 167 ? 15.281 7.212 18.352 1.00 38.31 167 PRO A N 1
ATOM 1355 C CA . PRO A 1 167 ? 14.174 7.357 19.301 1.00 38.31 167 PRO A CA 1
ATOM 1356 C C . PRO A 1 167 ? 12.915 7.987 18.689 1.00 38.31 167 PRO A C 1
ATOM 1358 O O . PRO A 1 167 ? 11.808 7.622 19.065 1.00 38.31 167 PRO A O 1
ATOM 1361 N N . LEU A 1 168 ? 13.073 8.897 17.720 1.00 28.70 168 LEU A N 1
ATOM 1362 C CA . LEU A 1 168 ? 11.965 9.583 17.042 1.00 28.70 168 LEU A CA 1
ATOM 1363 C C . LEU A 1 168 ? 11.267 8.695 16.000 1.00 28.70 168 LEU A C 1
ATOM 1365 O O . LEU A 1 168 ? 10.045 8.760 15.885 1.00 28.70 168 LEU A O 1
ATOM 1369 N N . GLY A 1 169 ? 12.017 7.838 15.295 1.00 33.31 169 GLY A N 1
ATOM 1370 C CA . GLY A 1 169 ? 11.448 6.836 14.381 1.00 33.31 169 GLY A CA 1
ATOM 1371 C C . GLY A 1 169 ? 10.647 5.785 15.150 1.00 33.31 169 GLY A C 1
ATOM 1372 O O . GLY A 1 169 ? 9.448 5.635 14.934 1.00 33.31 169 GLY A O 1
ATOM 1373 N N . ARG A 1 170 ? 11.256 5.196 16.196 1.00 41.34 170 ARG A N 1
ATOM 1374 C CA . ARG A 1 170 ? 10.563 4.272 17.119 1.00 41.34 170 ARG A CA 1
ATOM 1375 C C . ARG A 1 170 ? 9.294 4.882 17.737 1.00 41.34 170 ARG A C 1
ATOM 1377 O O . ARG A 1 170 ? 8.349 4.140 18.009 1.00 41.34 170 ARG A O 1
ATOM 1384 N N . TYR A 1 171 ? 9.291 6.192 18.008 1.00 34.81 171 TYR A N 1
ATOM 1385 C CA . TYR A 1 171 ? 8.174 6.911 18.632 1.00 34.81 171 TYR A CA 1
ATOM 1386 C C . TYR A 1 171 ? 7.008 7.157 17.663 1.00 34.81 171 TYR A C 1
ATOM 1388 O O . TYR A 1 171 ? 5.851 6.987 18.053 1.00 34.81 171 TYR A O 1
ATOM 1396 N N . ASN A 1 172 ? 7.286 7.513 16.406 1.00 44.56 172 ASN A N 1
ATOM 1397 C CA . ASN A 1 172 ? 6.247 7.818 15.419 1.00 44.56 172 ASN A CA 1
ATOM 1398 C C . ASN A 1 172 ? 5.607 6.555 14.819 1.00 44.56 172 ASN A C 1
ATOM 1400 O O . ASN A 1 172 ? 4.377 6.502 14.738 1.00 44.56 172 ASN A O 1
ATOM 1404 N N . ASP A 1 173 ? 6.396 5.518 14.519 1.00 54.69 173 ASP A N 1
ATOM 1405 C CA . ASP A 1 173 ? 5.901 4.260 13.930 1.00 54.69 173 ASP A CA 1
ATOM 1406 C C . ASP A 1 173 ? 4.955 3.534 14.894 1.00 54.69 173 ASP A C 1
ATOM 1408 O O . ASP A 1 173 ? 3.853 3.105 14.543 1.00 54.69 173 ASP A O 1
ATOM 1412 N N . TYR A 1 174 ? 5.342 3.476 16.174 1.00 63.06 174 TYR A N 1
ATOM 1413 C CA . TYR A 1 174 ? 4.503 2.872 17.200 1.00 63.06 174 TYR A CA 1
ATOM 1414 C C . TYR A 1 174 ? 3.211 3.658 17.415 1.00 63.06 174 TYR A C 1
ATOM 1416 O O . TYR A 1 174 ? 2.153 3.060 17.585 1.00 63.06 174 TYR A O 1
ATOM 1424 N N . ARG A 1 175 ? 3.268 4.994 17.436 1.00 67.12 175 ARG A N 1
ATOM 1425 C CA . ARG A 1 175 ? 2.093 5.823 17.726 1.00 67.12 175 ARG A CA 1
ATOM 1426 C C . ARG A 1 175 ? 1.051 5.743 16.609 1.00 67.12 175 ARG A C 1
ATOM 1428 O O . ARG A 1 175 ? -0.145 5.741 16.913 1.00 67.12 175 ARG A O 1
ATOM 1435 N N . GLY A 1 176 ? 1.493 5.645 15.353 1.00 65.38 176 GLY A N 1
ATOM 1436 C CA . GLY A 1 176 ? 0.632 5.387 14.197 1.00 65.38 176 GLY A CA 1
ATOM 1437 C C . GLY A 1 176 ? -0.063 4.031 14.305 1.00 65.38 176 GLY A C 1
ATOM 1438 O O . GLY A 1 176 ? -1.294 3.970 14.369 1.00 65.38 176 GLY A O 1
ATOM 1439 N N . TRP A 1 177 ? 0.717 2.958 14.459 1.00 76.94 177 TRP A N 1
ATOM 1440 C CA . TRP A 1 177 ? 0.183 1.605 14.634 1.00 76.94 177 TRP A CA 1
ATOM 1441 C C . TRP A 1 177 ? -0.753 1.491 15.845 1.00 76.94 177 TRP A C 1
ATOM 1443 O O . TRP A 1 177 ? -1.866 0.976 15.739 1.00 76.94 177 TRP A O 1
ATOM 1453 N N . ALA A 1 178 ? -0.347 2.033 16.996 1.00 70.88 178 ALA A N 1
ATOM 1454 C CA . ALA A 1 178 ? -1.140 2.005 18.216 1.00 70.88 178 ALA A CA 1
ATOM 1455 C C . ALA A 1 178 ? -2.465 2.752 18.043 1.00 70.88 178 ALA A C 1
ATOM 1457 O O . ALA A 1 178 ? -3.478 2.316 18.587 1.00 70.88 178 ALA A O 1
ATOM 1458 N N . LYS A 1 179 ? -2.499 3.856 17.283 1.00 78.88 179 LYS A N 1
ATOM 1459 C CA . LYS A 1 179 ? -3.751 4.549 16.955 1.00 78.88 179 LYS A CA 1
ATOM 1460 C C . LYS A 1 179 ? -4.671 3.632 16.146 1.00 78.88 179 LYS A C 1
ATOM 1462 O O . LYS A 1 179 ? -5.819 3.449 16.551 1.00 78.88 179 LYS A O 1
ATOM 1467 N N . VAL A 1 180 ? -4.177 3.021 15.069 1.00 67.75 180 VAL A N 1
ATOM 1468 C CA . VAL A 1 180 ? -4.967 2.135 14.190 1.00 67.75 180 VAL A CA 1
ATOM 1469 C C . VAL A 1 180 ? -5.466 0.898 14.942 1.00 67.75 180 VAL A C 1
ATOM 1471 O O . VAL A 1 180 ? -6.673 0.664 15.007 1.00 67.75 180 VAL A O 1
ATOM 1474 N N . HIS A 1 181 ? -4.570 0.163 15.609 1.00 76.62 181 HIS A N 1
ATOM 1475 C CA . HIS A 1 181 ? -4.907 -1.034 16.390 1.00 76.62 181 HIS A CA 1
ATOM 1476 C C . HIS A 1 181 ? -5.967 -0.743 17.455 1.00 76.62 181 HIS A C 1
ATOM 1478 O O . HIS A 1 181 ? -6.953 -1.474 17.589 1.00 76.62 181 HIS A O 1
ATOM 1484 N N . ASN A 1 182 ? -5.788 0.347 18.209 1.00 73.88 182 ASN A N 1
ATOM 1485 C CA . ASN A 1 182 ? -6.740 0.738 19.244 1.00 73.88 182 ASN A CA 1
ATOM 1486 C C . ASN A 1 182 ? -8.079 1.199 18.655 1.00 73.88 182 ASN A C 1
ATOM 1488 O O . ASN A 1 182 ? -9.112 0.976 19.286 1.00 73.88 182 ASN A O 1
ATOM 1492 N N . THR A 1 183 ? -8.085 1.801 17.463 1.00 69.75 183 THR A N 1
ATOM 1493 C CA . THR A 1 183 ? -9.314 2.186 16.749 1.00 69.75 183 THR A CA 1
ATOM 1494 C C . THR A 1 183 ? -10.109 0.948 16.352 1.00 69.75 183 THR A C 1
ATOM 1496 O O . THR A 1 183 ? -11.251 0.803 16.784 1.00 69.75 183 THR A O 1
ATOM 1499 N N . ILE A 1 184 ? -9.484 0.006 15.642 1.00 59.19 184 ILE A N 1
ATOM 1500 C CA . ILE A 1 184 ? -10.127 -1.232 15.174 1.00 59.19 184 ILE A CA 1
ATOM 1501 C C . ILE A 1 184 ? -10.630 -2.067 16.354 1.00 59.19 184 ILE A C 1
ATOM 1503 O O . ILE A 1 184 ? -11.796 -2.453 16.394 1.00 59.19 184 ILE A O 1
ATOM 1507 N N . SER A 1 185 ? -9.785 -2.279 17.370 1.00 69.62 185 SER A N 1
ATOM 1508 C CA . SER A 1 185 ? -10.166 -3.029 18.578 1.00 69.62 185 SER A CA 1
ATOM 1509 C C . SER A 1 185 ? -11.388 -2.425 19.271 1.00 69.62 185 SER A C 1
ATOM 1511 O O . SER A 1 185 ? -12.203 -3.148 19.843 1.00 69.62 185 SER A O 1
ATOM 1513 N N . THR A 1 186 ? -11.519 -1.097 19.219 1.00 72.62 186 THR A N 1
ATOM 1514 C CA . THR A 1 186 ? -12.656 -0.377 19.791 1.00 72.62 186 THR A CA 1
ATOM 1515 C C . THR A 1 186 ? -13.908 -0.517 18.931 1.00 72.62 186 THR A C 1
ATOM 1517 O O . THR A 1 186 ? -14.968 -0.778 19.491 1.00 72.62 186 THR A O 1
ATOM 1520 N N . VAL A 1 187 ? -13.806 -0.376 17.605 1.00 69.56 187 VAL A N 1
ATOM 1521 C CA . VAL A 1 187 ? -14.940 -0.541 16.675 1.00 69.56 187 VAL A CA 1
ATOM 1522 C C . VAL A 1 187 ? -15.520 -1.950 16.786 1.00 69.56 187 VAL A C 1
ATOM 1524 O O . VAL A 1 187 ? -16.694 -2.094 17.111 1.00 69.56 187 VAL A O 1
ATOM 1527 N N . VAL A 1 188 ? -14.677 -2.980 16.684 1.00 67.69 188 VAL A N 1
ATOM 1528 C CA . VAL A 1 188 ? -15.102 -4.385 16.805 1.00 67.69 188 VAL A CA 1
ATOM 1529 C C . VAL A 1 188 ? -15.763 -4.655 18.160 1.00 67.69 188 VAL A C 1
ATOM 1531 O O . VAL A 1 188 ? -16.780 -5.337 18.250 1.00 67.69 188 VAL A O 1
ATOM 1534 N N . ALA A 1 189 ? -15.218 -4.110 19.252 1.00 75.12 189 ALA A N 1
ATOM 1535 C CA . ALA A 1 189 ? -15.825 -4.284 20.569 1.00 75.12 189 ALA A CA 1
ATOM 1536 C C . ALA A 1 189 ? -17.183 -3.574 20.703 1.00 75.12 189 ALA A C 1
ATOM 1538 O O . ALA A 1 189 ? -18.042 -4.061 21.435 1.00 75.12 189 ALA A O 1
ATOM 1539 N N . LEU A 1 190 ? -17.372 -2.430 20.036 1.00 78.44 190 LEU A N 1
ATOM 1540 C CA . LEU A 1 190 ? -18.646 -1.707 20.006 1.00 78.44 190 LEU A CA 1
ATOM 1541 C C . LEU A 1 190 ? -19.697 -2.445 19.171 1.00 78.44 190 LEU A C 1
ATOM 1543 O O . LEU A 1 190 ? -20.854 -2.474 19.574 1.00 78.44 190 LEU A O 1
ATOM 1547 N N . GLU A 1 191 ? -19.304 -3.060 18.057 1.00 76.44 191 GLU A N 1
ATOM 1548 C CA . GLU A 1 191 ? -20.193 -3.878 17.217 1.00 76.44 191 GLU A CA 1
ATOM 1549 C C . GLU A 1 191 ? -20.670 -5.140 17.943 1.00 76.44 191 GLU A C 1
ATOM 1551 O O . GLU A 1 191 ? -21.835 -5.514 17.850 1.00 76.44 191 GLU A O 1
ATOM 1556 N N . LEU A 1 192 ? -19.788 -5.759 18.732 1.00 78.38 192 LEU A N 1
ATOM 1557 C CA . LEU A 1 192 ? -20.097 -6.942 19.543 1.00 78.38 192 LEU A CA 1
ATOM 1558 C C . LEU A 1 192 ? -20.779 -6.608 20.885 1.00 78.38 192 LEU A C 1
ATOM 1560 O O . LEU A 1 192 ? -20.983 -7.493 21.719 1.00 78.38 192 LEU A O 1
ATOM 1564 N N . TYR A 1 193 ? -21.088 -5.338 21.154 1.00 84.50 193 TYR A N 1
ATOM 1565 C CA . TYR A 1 193 ? -21.725 -4.934 22.403 1.00 84.50 193 TYR A CA 1
ATOM 1566 C C . TYR A 1 193 ? -23.235 -5.210 22.377 1.00 84.50 193 TYR A C 1
ATOM 1568 O O . TYR A 1 193 ? -24.011 -4.476 21.775 1.00 84.50 193 TYR A O 1
ATOM 1576 N N . GLU A 1 194 ? -23.673 -6.215 23.133 1.00 85.56 194 GLU A N 1
ATOM 1577 C CA . GLU A 1 194 ? -25.094 -6.594 23.256 1.00 85.56 194 GLU A CA 1
ATOM 1578 C C . GLU A 1 194 ? -25.829 -5.905 24.430 1.00 85.56 194 GLU A C 1
ATOM 1580 O O . GLU A 1 194 ? -26.925 -6.301 24.831 1.00 85.56 194 GLU A O 1
ATOM 1585 N N . GLY A 1 195 ? -25.221 -4.894 25.058 1.00 82.06 195 GLY A N 1
ATOM 1586 C CA . GLY A 1 195 ? -25.801 -4.233 26.229 1.00 82.06 195 GLY A CA 1
ATOM 1587 C C . GLY A 1 195 ? -26.849 -3.162 25.897 1.00 82.06 195 GLY A C 1
ATOM 1588 O O . GLY A 1 195 ? -27.152 -2.855 24.751 1.00 82.06 195 GLY A O 1
ATOM 1589 N N . LYS A 1 196 ? -27.424 -2.545 26.938 1.00 83.06 196 LYS A N 1
ATOM 1590 C CA . LYS A 1 196 ? -28.545 -1.590 26.792 1.00 83.06 196 LYS A CA 1
ATOM 1591 C C . LYS A 1 196 ? -28.123 -0.172 26.377 1.00 83.06 196 LYS A C 1
ATOM 1593 O O . LYS A 1 196 ? -28.983 0.647 26.049 1.00 83.06 196 LYS A O 1
ATOM 1598 N N . LEU A 1 197 ? -26.833 0.156 26.455 1.00 83.88 197 LEU A N 1
ATOM 1599 C CA . LEU A 1 197 ? -26.319 1.483 26.112 1.00 83.88 197 LEU A CA 1
ATOM 1600 C C . LEU A 1 197 ? -26.228 1.640 24.592 1.00 83.88 197 LEU A C 1
ATOM 1602 O O . LEU A 1 197 ? -25.671 0.789 23.917 1.00 83.88 197 LEU A O 1
ATOM 1606 N N . LYS A 1 198 ? -26.750 2.747 24.054 1.00 80.12 198 LYS A N 1
ATOM 1607 C CA . LYS A 1 198 ? -26.837 2.949 22.596 1.00 80.12 198 LYS A CA 1
ATOM 1608 C C . LYS A 1 198 ? -25.785 3.885 22.011 1.00 80.12 198 LYS A C 1
ATOM 1610 O O . LYS A 1 198 ? -25.542 3.853 20.815 1.00 80.12 198 LYS A O 1
ATOM 1615 N N . SER A 1 199 ? -25.192 4.759 22.825 1.00 86.50 199 SER A N 1
ATOM 1616 C CA . SER A 1 199 ? -24.217 5.733 22.327 1.00 86.50 199 SER A CA 1
ATOM 1617 C C . SER A 1 199 ? -22.793 5.240 22.555 1.00 86.50 199 SER A C 1
ATOM 1619 O O . SER A 1 199 ? -22.459 4.824 23.667 1.00 8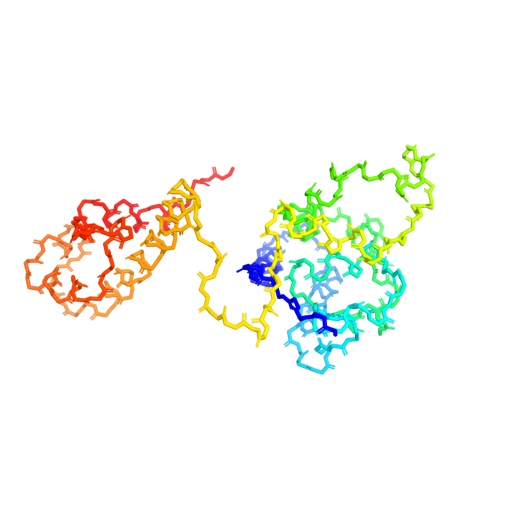6.50 199 SER A O 1
ATOM 1621 N N . THR A 1 200 ? -21.924 5.379 21.550 1.00 84.44 200 THR A N 1
ATOM 1622 C CA . THR A 1 200 ? -20.484 5.083 21.650 1.00 84.44 200 THR A CA 1
ATOM 1623 C C . THR A 1 200 ? -19.854 5.733 22.881 1.00 84.44 200 THR A C 1
ATOM 1625 O O . THR A 1 200 ? -19.090 5.112 23.613 1.00 84.44 200 THR A O 1
ATOM 1628 N N . SER A 1 201 ? -20.226 6.985 23.174 1.00 86.00 201 SER A N 1
ATOM 1629 C CA . SER A 1 201 ? -19.702 7.708 24.334 1.00 86.00 201 SER A CA 1
ATOM 1630 C C . SER A 1 201 ? -20.170 7.133 25.671 1.00 86.00 201 SER A C 1
ATOM 1632 O O . SER A 1 201 ? -19.454 7.294 26.657 1.00 86.00 201 SER A O 1
ATOM 1634 N N . SER A 1 202 ? -21.370 6.558 25.733 1.00 85.75 202 SER A N 1
ATOM 1635 C CA . SER A 1 202 ? -21.898 5.916 26.938 1.00 85.75 202 SER A CA 1
ATOM 1636 C C . SER A 1 202 ? -21.276 4.537 27.124 1.00 85.75 202 SER A C 1
ATOM 1638 O O . SER A 1 202 ? -20.866 4.220 28.233 1.00 85.75 202 SER A O 1
ATOM 1640 N N . ILE A 1 203 ? -21.147 3.761 26.042 1.00 88.88 203 ILE A N 1
ATOM 1641 C CA . ILE A 1 203 ? -20.563 2.414 26.061 1.00 88.88 203 ILE A CA 1
ATOM 1642 C C . ILE A 1 203 ? -19.090 2.475 26.492 1.00 88.88 203 ILE A C 1
ATOM 1644 O O . ILE A 1 203 ? -18.690 1.769 27.409 1.00 88.88 203 ILE A O 1
ATOM 1648 N N . LEU A 1 204 ? -18.293 3.394 25.930 1.00 90.38 204 LEU A N 1
ATOM 1649 C CA . LEU A 1 204 ? -16.877 3.550 26.301 1.00 90.38 204 LEU A CA 1
ATOM 1650 C C . LEU A 1 204 ? -16.658 4.056 27.737 1.00 90.38 204 LEU A C 1
ATOM 1652 O O . LEU A 1 204 ? -15.566 3.897 28.274 1.00 90.38 204 LEU A O 1
ATOM 1656 N N . LYS A 1 205 ? -17.666 4.688 28.352 1.00 90.44 205 LYS A N 1
ATOM 1657 C CA . LYS A 1 205 ? -17.630 5.120 29.760 1.00 90.44 205 LYS A CA 1
ATOM 1658 C C . LYS A 1 205 ? -18.097 4.034 30.730 1.00 90.44 205 LYS A C 1
ATOM 1660 O O . LYS A 1 205 ? -17.937 4.215 31.934 1.00 90.44 205 LYS A O 1
ATOM 1665 N N . ASP A 1 206 ? -18.687 2.946 30.239 1.00 91.25 206 ASP A N 1
ATOM 1666 C CA . ASP A 1 206 ? -19.056 1.819 31.086 1.00 91.25 206 ASP A CA 1
ATOM 1667 C C . ASP A 1 206 ? -17.791 1.107 31.581 1.00 91.25 206 ASP A C 1
ATOM 1669 O O . ASP A 1 206 ? -16.953 0.664 30.796 1.00 91.25 206 ASP A O 1
ATOM 1673 N N . ASN A 1 207 ? -17.650 1.000 32.903 1.00 88.88 207 ASN A N 1
ATOM 1674 C CA . ASN A 1 207 ? -16.440 0.460 33.522 1.00 88.88 207 ASN A CA 1
ATOM 1675 C C . ASN A 1 207 ? -16.196 -1.005 33.146 1.00 88.88 207 ASN A C 1
ATOM 1677 O O . ASN A 1 207 ? -15.046 -1.405 32.976 1.00 88.88 207 ASN A O 1
ATOM 1681 N N . ASN A 1 208 ? -17.253 -1.812 33.018 1.00 89.38 208 ASN A N 1
ATOM 1682 C CA . ASN A 1 208 ? -17.118 -3.236 32.719 1.00 89.38 208 ASN A CA 1
ATOM 1683 C C . ASN A 1 208 ? -16.725 -3.452 31.258 1.00 89.38 208 ASN A C 1
ATOM 1685 O O . ASN A 1 208 ? -15.829 -4.249 30.973 1.00 89.38 208 ASN A O 1
ATOM 1689 N N . PHE A 1 209 ? -17.365 -2.718 30.348 1.00 91.12 209 PHE A N 1
ATOM 1690 C CA . PHE A 1 209 ? -17.016 -2.712 28.935 1.00 91.12 209 PHE A CA 1
ATOM 1691 C C . PHE A 1 209 ? -15.581 -2.237 28.729 1.00 91.12 209 PHE A C 1
ATOM 1693 O O . PHE A 1 209 ? -14.776 -2.955 28.137 1.00 91.12 209 PHE A O 1
ATOM 1700 N N . TYR A 1 210 ? -15.234 -1.066 29.270 1.00 90.81 210 TYR A N 1
ATOM 1701 C CA . TYR A 1 210 ? -13.903 -0.501 29.089 1.00 90.81 210 TYR A CA 1
ATOM 1702 C C . TYR A 1 210 ? -12.822 -1.380 29.711 1.00 90.81 210 TYR A C 1
ATOM 1704 O O . TYR A 1 210 ? -11.777 -1.558 29.099 1.00 90.81 210 TYR A O 1
ATOM 1712 N N . LYS A 1 211 ? -13.068 -1.996 30.875 1.00 89.88 211 LYS A N 1
ATOM 1713 C CA . LYS A 1 211 ? -12.114 -2.939 31.475 1.00 89.88 211 LYS A CA 1
ATOM 1714 C C . LYS A 1 211 ? -11.813 -4.104 30.528 1.00 89.88 211 LYS A C 1
ATOM 1716 O O . LYS A 1 211 ? -10.642 -4.357 30.265 1.00 89.88 211 LYS A O 1
ATOM 1721 N N . LYS A 1 212 ? -12.839 -4.736 29.947 1.00 87.69 212 LYS A N 1
ATOM 1722 C CA . LYS A 1 212 ? -12.660 -5.821 28.964 1.00 87.69 212 LYS A CA 1
ATOM 1723 C C . LYS A 1 212 ? -11.980 -5.346 27.679 1.00 87.69 212 LYS A C 1
ATOM 1725 O O . LYS A 1 212 ? -11.067 -5.998 27.187 1.00 87.69 212 LYS A O 1
ATOM 1730 N N . LEU A 1 213 ? -12.394 -4.197 27.143 1.00 87.44 213 LEU A N 1
ATOM 1731 C CA . LEU A 1 213 ? -11.762 -3.601 25.966 1.00 87.44 213 LEU A CA 1
ATOM 1732 C C . LEU A 1 213 ? -10.282 -3.302 26.237 1.00 87.44 213 LEU A C 1
ATOM 1734 O O . LEU A 1 213 ? -9.429 -3.609 25.409 1.00 87.44 213 LEU A O 1
ATOM 1738 N N . SER A 1 214 ? -9.963 -2.770 27.418 1.00 87.81 214 SER A N 1
ATOM 1739 C CA . SER A 1 214 ? -8.609 -2.368 27.792 1.00 87.81 214 SER A CA 1
ATOM 1740 C C . SER A 1 214 ? -7.612 -3.519 27.786 1.00 87.81 214 SER A C 1
ATOM 1742 O O . SER A 1 214 ? -6.428 -3.265 27.597 1.00 87.81 214 SER A O 1
ATOM 1744 N N . GLU A 1 215 ? -8.052 -4.771 27.921 1.00 87.81 215 GLU A N 1
ATOM 1745 C CA . GLU A 1 215 ? -7.194 -5.956 27.791 1.00 87.81 215 GLU A CA 1
ATOM 1746 C C . GLU A 1 215 ? -6.653 -6.118 26.362 1.00 87.81 215 GLU A C 1
ATOM 1748 O O . GLU A 1 215 ? -5.516 -6.549 26.188 1.00 87.81 215 GLU A O 1
ATOM 1753 N N . LYS A 1 216 ? -7.420 -5.688 25.352 1.00 80.00 216 LYS A N 1
ATOM 1754 C CA . LYS A 1 216 ? -7.066 -5.761 23.923 1.00 80.00 216 LYS A CA 1
ATOM 1755 C C . LYS A 1 216 ? -6.342 -4.517 23.396 1.00 80.00 216 LYS A C 1
ATOM 1757 O O . LYS A 1 216 ? -5.747 -4.562 22.321 1.00 80.00 216 LYS A O 1
ATOM 1762 N N . LEU A 1 217 ? -6.402 -3.411 24.139 1.00 82.31 217 LEU A N 1
ATOM 1763 C CA . LEU A 1 217 ? -5.750 -2.156 23.770 1.00 82.31 217 LEU A CA 1
ATOM 1764 C C . LEU A 1 217 ? -4.245 -2.203 24.040 1.00 82.31 217 LEU A C 1
ATOM 1766 O O . LEU A 1 217 ? -3.783 -2.785 25.028 1.00 82.31 217 LEU A O 1
ATOM 1770 N N . VAL A 1 218 ? -3.500 -1.489 23.209 1.00 85.50 218 VAL A N 1
ATOM 1771 C CA . VAL A 1 218 ? -2.056 -1.284 23.338 1.00 85.50 218 VAL A CA 1
ATOM 1772 C C . VAL A 1 218 ? -1.770 0.121 23.883 1.00 85.50 218 VAL A C 1
ATOM 1774 O O . VAL A 1 218 ? -2.594 1.026 23.696 1.00 85.50 218 VAL A O 1
ATOM 1777 N N . PRO A 1 219 ? -0.656 0.331 24.609 1.00 87.44 219 PRO A N 1
ATOM 1778 C CA . PRO A 1 219 ? -0.240 1.662 25.047 1.00 87.44 219 PRO A CA 1
ATOM 1779 C C . PRO A 1 219 ? -0.180 2.679 23.898 1.00 87.44 219 PRO A C 1
ATOM 1781 O O . PRO A 1 219 ? -0.077 2.322 22.731 1.00 87.44 219 PRO A O 1
ATOM 1784 N N . LYS A 1 220 ? -0.265 3.973 24.220 1.00 75.44 220 LYS A N 1
ATOM 1785 C CA . LYS A 1 220 ? -0.126 5.048 23.215 1.00 75.44 220 LYS A CA 1
ATOM 1786 C C . LYS A 1 220 ? 1.326 5.281 22.785 1.00 75.44 220 LYS A C 1
ATOM 1788 O O . LYS A 1 220 ? 1.556 5.877 21.738 1.00 75.44 220 LYS A O 1
ATOM 1793 N N . GLU A 1 221 ? 2.279 4.835 23.601 1.00 74.62 221 GLU A N 1
ATOM 1794 C CA . GLU A 1 221 ? 3.723 4.956 23.380 1.00 74.62 221 GLU A CA 1
ATOM 1795 C C . GLU A 1 221 ? 4.403 3.610 23.644 1.00 74.62 221 GLU A C 1
ATOM 1797 O O . GLU A 1 221 ? 3.967 2.874 24.528 1.00 74.62 221 GLU A O 1
ATOM 1802 N N . ARG A 1 222 ? 5.460 3.294 22.887 1.00 63.66 222 ARG A N 1
ATOM 1803 C CA . ARG A 1 222 ? 6.044 1.943 22.796 1.00 63.66 222 ARG A CA 1
ATOM 1804 C C . ARG A 1 222 ? 6.471 1.364 24.140 1.00 63.66 222 ARG A C 1
ATOM 1806 O O . ARG A 1 222 ? 6.161 0.215 24.435 1.00 63.66 222 ARG A O 1
ATOM 1813 N N . ASP A 1 223 ? 7.119 2.192 24.951 1.00 72.69 223 ASP A N 1
ATOM 1814 C CA . ASP A 1 223 ? 7.611 1.836 26.285 1.00 72.69 223 ASP A CA 1
ATOM 1815 C C . ASP A 1 223 ? 6.704 2.386 27.404 1.00 72.69 223 ASP A C 1
ATOM 1817 O O . ASP A 1 223 ? 7.030 2.334 28.593 1.00 72.69 223 ASP A O 1
ATOM 1821 N N . GLY A 1 224 ? 5.545 2.933 27.030 1.00 72.75 224 GLY A N 1
ATOM 1822 C CA . GLY A 1 224 ? 4.558 3.479 27.947 1.00 72.75 224 GLY A CA 1
ATOM 1823 C C . GLY A 1 224 ? 3.650 2.401 28.536 1.00 72.75 224 GLY A C 1
ATOM 1824 O O . GLY A 1 224 ? 3.449 1.326 27.978 1.00 72.75 224 GLY A O 1
ATOM 1825 N N . LYS A 1 225 ? 3.028 2.714 29.675 1.00 81.69 225 LYS A N 1
ATOM 1826 C CA . LYS A 1 225 ? 1.966 1.879 30.274 1.00 81.69 225 LYS A CA 1
ATOM 1827 C C . LYS A 1 225 ? 0.566 2.417 29.985 1.00 81.69 225 LYS A C 1
ATOM 1829 O O . LYS A 1 225 ? -0.431 1.728 30.202 1.00 81.69 225 LYS A O 1
ATOM 1834 N N . ASP A 1 226 ? 0.494 3.642 29.474 1.00 86.06 226 ASP A N 1
ATOM 1835 C CA . ASP A 1 226 ? -0.748 4.383 29.339 1.00 86.06 226 ASP A CA 1
ATOM 1836 C C . ASP A 1 226 ? -1.505 3.983 28.077 1.00 86.06 226 ASP A C 1
ATOM 1838 O O . ASP A 1 226 ? -1.191 4.404 26.958 1.00 86.06 226 ASP A O 1
ATOM 1842 N N . LYS A 1 227 ? -2.565 3.204 28.279 1.00 90.31 227 LYS A N 1
ATOM 1843 C CA . LYS A 1 227 ? -3.552 2.886 27.246 1.00 90.31 227 LYS A CA 1
ATOM 1844 C C . LYS A 1 227 ? -4.422 4.112 26.925 1.00 90.31 227 LYS A C 1
ATOM 1846 O O . LYS A 1 227 ? -4.566 5.016 27.761 1.00 90.31 227 LYS A O 1
ATOM 1851 N N . PRO A 1 228 ? -4.981 4.204 25.708 1.00 88.44 228 PRO A N 1
ATOM 1852 C CA . PRO A 1 228 ? -5.852 5.313 25.347 1.00 88.44 228 PRO A CA 1
ATOM 1853 C C . PRO A 1 228 ? -7.110 5.318 26.214 1.00 88.44 228 PRO A C 1
ATOM 1855 O O . PRO A 1 228 ? -7.788 4.311 26.364 1.00 88.44 228 PRO A O 1
ATOM 1858 N N . GLN A 1 229 ? -7.423 6.487 26.767 1.00 91.06 229 GLN A N 1
ATOM 1859 C CA . GLN A 1 229 ? -8.595 6.694 27.613 1.00 91.06 229 GLN A CA 1
ATOM 1860 C C . GLN A 1 229 ? -9.888 6.648 26.778 1.00 91.06 229 GLN A C 1
ATOM 1862 O O . GLN A 1 229 ? -9.840 6.935 25.577 1.00 91.06 229 GLN A O 1
ATOM 1867 N N . PRO A 1 230 ? -11.070 6.431 27.391 1.00 90.62 230 PRO A N 1
ATOM 1868 C CA . PRO A 1 230 ? -12.355 6.417 26.683 1.00 90.62 230 PRO A CA 1
ATOM 1869 C C . PRO A 1 230 ? -12.592 7.627 25.772 1.00 90.62 230 PRO A C 1
ATOM 1871 O O . PRO A 1 230 ? -13.133 7.502 24.677 1.00 90.62 230 PRO A O 1
ATOM 1874 N N . LYS A 1 231 ? -12.152 8.816 26.205 1.00 87.62 231 LYS A N 1
ATOM 1875 C CA . LYS A 1 231 ? -12.2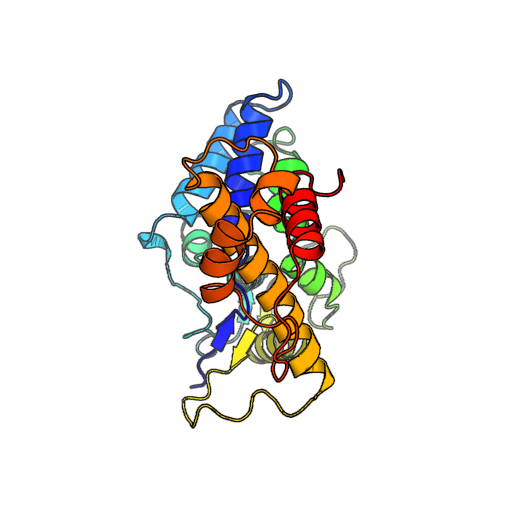43 10.048 25.409 1.00 87.62 231 LYS A CA 1
ATOM 1876 C C . LYS A 1 231 ? -11.397 9.971 24.133 1.00 87.62 231 LYS A C 1
ATOM 1878 O O . LYS A 1 231 ? -11.858 10.395 23.082 1.00 87.62 231 LYS A O 1
ATOM 1883 N N . THR A 1 232 ? -10.185 9.429 24.222 1.00 86.06 232 THR A N 1
ATOM 1884 C CA . THR A 1 232 ? -9.288 9.240 23.074 1.00 86.06 232 THR A CA 1
ATOM 1885 C C . THR A 1 232 ? -9.874 8.232 22.092 1.00 86.06 232 THR A C 1
ATOM 1887 O O . THR A 1 232 ? -9.931 8.512 20.902 1.00 86.06 232 THR A O 1
ATOM 1890 N N . LEU A 1 233 ? -10.391 7.111 22.598 1.00 86.50 233 LEU A N 1
ATOM 1891 C CA . LEU A 1 233 ? -11.038 6.087 21.776 1.00 86.50 233 LEU A CA 1
ATOM 1892 C C . LEU A 1 233 ? -12.290 6.610 21.073 1.00 86.50 233 LEU A C 1
ATOM 1894 O O . LEU A 1 233 ? -12.505 6.325 19.901 1.00 86.50 233 LEU A O 1
ATOM 1898 N N . LYS A 1 234 ? -13.087 7.442 21.753 1.00 86.56 234 LYS A N 1
ATOM 1899 C CA . LYS A 1 234 ? -14.224 8.123 21.127 1.00 86.56 234 LYS A CA 1
ATOM 1900 C C . LYS A 1 234 ? -13.777 8.984 19.944 1.00 86.56 234 LYS A C 1
ATOM 1902 O O . LYS A 1 234 ? -14.441 8.963 18.915 1.00 86.56 234 LYS A O 1
ATOM 1907 N N . ASN A 1 235 ? -12.689 9.740 20.092 1.00 78.06 235 ASN A N 1
ATOM 1908 C CA . ASN A 1 235 ? -12.169 10.564 19.002 1.00 78.06 235 ASN A CA 1
ATOM 1909 C C . ASN A 1 235 ? -11.695 9.694 17.837 1.00 78.06 235 ASN A C 1
ATOM 1911 O O . ASN A 1 235 ? -12.058 9.974 16.706 1.00 78.06 235 ASN A O 1
ATOM 1915 N N . TYR A 1 236 ? -10.975 8.607 18.119 1.00 83.75 236 TYR A N 1
ATOM 1916 C CA . TYR A 1 236 ? -10.538 7.657 17.096 1.00 83.75 236 TYR A CA 1
ATOM 1917 C C . TYR A 1 236 ? -11.710 7.066 16.307 1.00 83.75 236 TYR A C 1
ATOM 1919 O O . TYR A 1 236 ? -11.702 7.102 15.084 1.00 83.75 236 TYR A O 1
ATOM 1927 N N . VAL A 1 237 ? -12.757 6.602 16.997 1.00 78.56 237 VAL A N 1
ATOM 1928 C CA . VAL A 1 237 ? -13.973 6.086 16.347 1.00 78.56 237 VAL A CA 1
ATOM 1929 C C . VAL A 1 237 ? -14.706 7.189 15.577 1.00 78.56 237 VAL A C 1
ATOM 1931 O O . VAL A 1 237 ? -15.248 6.940 14.508 1.00 78.56 237 VAL A O 1
ATOM 1934 N N . SER A 1 238 ? -14.726 8.420 16.092 1.00 76.69 238 SER A N 1
ATOM 1935 C CA . SER A 1 238 ? -15.353 9.553 15.404 1.00 76.69 238 SER A CA 1
ATOM 1936 C C . SER A 1 238 ? -14.622 9.933 14.118 1.00 76.69 238 SER A C 1
ATOM 1938 O O . SER A 1 238 ? -15.296 10.231 13.139 1.00 76.69 238 SER A O 1
ATOM 1940 N N . GLU A 1 239 ? -13.287 9.948 14.139 1.00 73.88 239 GLU A N 1
ATOM 1941 C CA . GLU A 1 239 ? -12.430 10.186 12.969 1.00 73.88 239 GLU A CA 1
ATOM 1942 C C . GLU A 1 239 ? -12.567 9.051 11.948 1.00 73.88 239 GLU A C 1
ATOM 1944 O O . GLU A 1 239 ? -12.596 9.315 10.756 1.00 73.88 239 GLU A O 1
ATOM 1949 N N . TYR A 1 240 ? -12.701 7.806 12.413 1.00 71.56 240 TYR A N 1
ATOM 1950 C CA . TYR A 1 240 ? -12.922 6.639 11.559 1.00 71.56 240 TYR A CA 1
ATOM 1951 C C . TYR A 1 240 ? -14.298 6.660 10.875 1.00 71.56 240 TYR A C 1
ATOM 1953 O O . TYR A 1 240 ? -14.391 6.442 9.676 1.00 71.56 240 TYR A O 1
ATOM 1961 N N . ASN A 1 241 ? -15.366 6.975 11.616 1.00 64.69 241 ASN A N 1
ATOM 1962 C CA . ASN A 1 241 ? -16.731 7.014 11.075 1.00 64.69 241 ASN A CA 1
ATOM 1963 C C . ASN A 1 241 ? -17.034 8.287 10.273 1.00 64.69 241 ASN A C 1
ATOM 1965 O O . ASN A 1 241 ? -17.986 8.320 9.501 1.00 64.69 241 ASN A O 1
ATOM 1969 N N . ASN A 1 242 ? -16.293 9.365 10.527 1.00 68.50 242 ASN A N 1
ATOM 1970 C CA . ASN A 1 242 ? -16.419 10.633 9.817 1.00 68.50 242 ASN A CA 1
ATOM 1971 C C . ASN A 1 242 ? -15.017 11.081 9.409 1.00 68.50 242 ASN A C 1
ATOM 1973 O O . ASN A 1 242 ? -14.488 12.033 10.003 1.00 68.50 242 ASN A O 1
ATOM 1977 N N . PRO A 1 243 ? -14.398 10.389 8.438 1.00 57.47 243 PRO A N 1
ATOM 1978 C CA . PRO A 1 243 ? -13.136 10.847 7.897 1.00 57.47 243 PRO A CA 1
ATOM 1979 C C . PRO A 1 243 ? -13.338 12.282 7.393 1.00 57.47 243 PRO A C 1
ATOM 1981 O O . PRO A 1 243 ? -14.429 12.617 6.912 1.00 57.47 243 PRO A O 1
ATOM 1984 N N . PRO A 1 244 ? -12.349 13.175 7.576 1.00 42.22 244 PRO A N 1
ATOM 1985 C CA . PRO A 1 244 ? -12.467 14.552 7.121 1.00 42.22 244 PRO A CA 1
ATOM 1986 C C . PRO A 1 244 ? -12.903 14.545 5.656 1.00 42.22 244 PRO A C 1
ATOM 1988 O O . PRO A 1 244 ? -12.235 13.943 4.817 1.00 42.22 244 PRO A O 1
ATOM 1991 N N . LYS A 1 245 ? -14.059 15.166 5.377 1.00 38.34 245 LYS A N 1
ATOM 1992 C CA . LYS A 1 245 ? -14.550 15.326 4.009 1.00 38.34 245 LYS A CA 1
ATOM 1993 C C . LYS A 1 245 ? -13.462 16.058 3.231 1.00 38.34 245 LYS A C 1
ATOM 1995 O O . LYS A 1 245 ? -13.099 17.169 3.623 1.00 38.34 245 LYS A O 1
ATOM 2000 N N . LYS A 1 246 ? -12.908 15.372 2.232 1.00 33.03 246 LYS A N 1
ATOM 2001 C CA . LYS A 1 246 ? -11.972 15.953 1.272 1.00 33.03 246 LYS A CA 1
ATOM 2002 C C . LYS A 1 246 ? -12.647 17.101 0.525 1.00 33.03 246 LYS A C 1
ATOM 2004 O O . LYS A 1 246 ? -13.873 17.002 0.284 1.00 33.03 246 LYS A O 1
#

Sequence (246 aa):
MNEYKLTEPSAVLAELNEAIEDDFFSVIQSKGCIKYWGDVLDNLTESQYSEYISWSNIEKFESIHYLEAIFLLLGLPTRFLLEHKEFDLYNSPYSKDCSDDGIRGVFTNTIECQALERSHQDWISDEPYGGSRGNNFDVSSFIEWSLKKGFTEKINNTNKNELSDSPLGRYNDYRGWAKVHNTISTVVALELYEGKLKSTSSILKDNNFYKKLSEKLVPKERDGKDKPQPKTLKNYVSEYNNPPKK